Protein AF-A0A6A0B913-F1 (afdb_monomer_lite)

Radius of gyration: 23.69 Å; chains: 1; bounding box: 60×72×60 Å

pLDDT: mean 78.01, std 21.32, range [22.12, 98.69]

InterPro domains:
  IPR007921 CHAP domain [PF05257] (250-348)
  IPR007921 CHAP domain [PS50911] (228-369)

Structure (mmCIF, N/CA/C/O backbone):
data_AF-A0A6A0B913-F1
#
_entry.id   AF-A0A6A0B913-F1
#
loop_
_atom_site.group_PDB
_atom_site.id
_atom_site.type_symbol
_atom_site.label_atom_id
_atom_site.label_alt_id
_atom_site.label_comp_id
_atom_site.label_asym_id
_atom_site.label_entity_id
_atom_site.label_seq_id
_atom_site.pdbx_PDB_ins_code
_atom_site.Cartn_x
_atom_site.Cartn_y
_atom_site.Cartn_z
_atom_site.occupancy
_atom_site.B_iso_or_equiv
_atom_site.auth_seq_id
_atom_site.auth_comp_id
_atom_site.auth_asym_id
_atom_site.auth_atom_id
_atom_site.pdbx_PDB_model_num
ATOM 1 N N . MET A 1 1 ? -17.291 -44.953 29.527 1.00 35.41 1 MET A N 1
ATOM 2 C CA . MET A 1 1 ? -16.185 -43.988 29.343 1.00 35.41 1 MET A CA 1
ATOM 3 C C . MET A 1 1 ? -16.140 -43.532 27.889 1.00 35.41 1 MET A C 1
ATOM 5 O O . MET A 1 1 ? -15.560 -44.217 27.064 1.00 35.41 1 MET A O 1
ATOM 9 N N . LYS A 1 2 ? -16.774 -42.404 27.563 1.00 28.92 2 LYS A N 1
ATOM 10 C CA . LYS A 1 2 ? -16.501 -41.627 26.346 1.00 28.92 2 LYS A CA 1
ATOM 11 C C . LYS A 1 2 ? -16.546 -40.167 26.782 1.00 28.92 2 LYS A C 1
ATOM 13 O O . LYS A 1 2 ? -17.598 -39.678 27.178 1.00 28.92 2 LYS A O 1
ATOM 18 N N . LYS A 1 3 ? -15.363 -39.563 26.889 1.00 29.36 3 LYS A N 1
ATOM 19 C CA . LYS A 1 3 ? -15.177 -38.187 27.346 1.00 29.36 3 LYS A CA 1
ATOM 20 C C . LYS A 1 3 ? -15.538 -37.247 26.200 1.00 29.36 3 LYS A C 1
ATOM 22 O O . LYS A 1 3 ? -15.036 -37.406 25.092 1.00 29.36 3 LYS A O 1
ATOM 27 N N . TYR A 1 4 ? -16.408 -36.297 26.509 1.00 31.31 4 TYR A N 1
ATOM 28 C CA . TYR A 1 4 ? -16.655 -35.091 25.735 1.00 31.31 4 TYR A CA 1
ATOM 29 C C . TYR A 1 4 ? -15.356 -34.285 25.616 1.00 31.31 4 TYR A C 1
ATOM 31 O O . TYR A 1 4 ? -14.648 -34.131 26.612 1.00 31.31 4 TYR A O 1
ATOM 39 N N . LEU A 1 5 ? -15.069 -33.741 24.434 1.00 28.77 5 LEU A N 1
ATOM 40 C CA . LEU A 1 5 ? -14.153 -32.614 24.297 1.00 28.77 5 LEU A CA 1
ATOM 41 C C . LEU A 1 5 ? -14.945 -31.459 23.684 1.00 28.77 5 LEU A C 1
ATOM 43 O O . LEU A 1 5 ? -15.279 -31.475 22.502 1.00 28.77 5 LEU A O 1
ATOM 47 N N . LEU A 1 6 ? -15.308 -30.509 24.546 1.00 28.81 6 LEU A N 1
ATOM 48 C CA . LEU A 1 6 ? -15.845 -29.214 24.159 1.00 28.81 6 LEU A CA 1
ATOM 49 C C . LEU A 1 6 ? -14.765 -28.454 23.384 1.00 28.81 6 LEU A C 1
ATOM 51 O O . LEU A 1 6 ? -13.685 -28.203 23.916 1.00 28.81 6 LEU A O 1
ATOM 55 N N . ILE A 1 7 ? -15.075 -28.053 22.155 1.00 34.84 7 ILE A N 1
ATOM 56 C CA . ILE A 1 7 ? -14.346 -26.987 21.470 1.00 34.84 7 ILE A CA 1
ATOM 57 C C . ILE A 1 7 ? -14.869 -25.687 22.082 1.00 34.84 7 ILE A C 1
ATOM 59 O O . ILE A 1 7 ? -16.023 -25.310 21.881 1.00 34.84 7 ILE A O 1
ATOM 63 N N . GLY A 1 8 ? -14.045 -25.081 22.935 1.00 27.61 8 GLY A N 1
ATOM 64 C CA . GLY A 1 8 ? -14.363 -23.851 23.644 1.00 27.61 8 GLY A CA 1
ATOM 65 C C . GLY A 1 8 ? -14.570 -22.699 22.669 1.00 27.61 8 GLY A C 1
ATOM 66 O O . GLY A 1 8 ? -13.637 -22.283 21.987 1.00 27.61 8 GLY A O 1
ATOM 67 N N . GLY A 1 9 ? -15.798 -22.182 22.635 1.00 27.14 9 GLY A N 1
ATOM 68 C CA . GLY A 1 9 ? -16.094 -20.875 22.075 1.00 27.14 9 GLY A CA 1
ATOM 69 C C . GLY A 1 9 ? -15.352 -19.814 22.877 1.00 27.14 9 GLY A C 1
ATOM 70 O O . GLY A 1 9 ? -15.585 -19.646 24.074 1.00 27.14 9 GLY A O 1
ATOM 71 N N . LEU A 1 10 ? -14.444 -19.105 22.216 1.00 29.28 10 LEU A N 1
ATOM 72 C CA . LEU A 1 10 ? -13.802 -17.924 22.765 1.00 29.28 10 LEU A CA 1
ATOM 73 C C . LEU A 1 10 ? -14.781 -16.744 22.643 1.00 29.28 10 LEU A C 1
ATOM 75 O O . LEU A 1 10 ? -14.606 -15.855 21.820 1.00 29.28 10 LEU A O 1
ATOM 79 N N . THR A 1 11 ? -15.845 -16.736 23.447 1.00 35.69 11 THR A N 1
ATOM 80 C CA . THR A 1 11 ? -16.635 -15.521 23.683 1.00 35.69 11 THR A CA 1
ATOM 81 C C . THR A 1 11 ? -15.827 -14.600 24.588 1.00 35.69 11 THR A C 1
ATOM 83 O O . THR A 1 11 ? -16.013 -14.581 25.805 1.00 35.69 11 THR A O 1
ATOM 86 N N . LEU A 1 12 ? -14.889 -13.858 23.999 1.00 31.56 12 LEU A N 1
ATOM 87 C CA . LEU A 1 12 ? -14.207 -12.768 24.682 1.00 31.56 12 LEU A CA 1
ATOM 88 C C . LEU A 1 12 ? -15.064 -11.500 24.535 1.00 31.56 12 LEU A C 1
ATOM 90 O O . LEU A 1 12 ? -14.839 -10.671 23.660 1.00 31.56 12 LEU A O 1
ATOM 94 N N . PHE A 1 13 ? -16.070 -11.357 25.400 1.00 33.03 13 PHE A N 1
ATOM 95 C CA . PHE A 1 13 ? -16.646 -10.047 25.705 1.00 33.03 13 PHE A CA 1
ATOM 96 C C . PHE A 1 13 ? -15.540 -9.216 26.377 1.00 33.03 13 PHE A C 1
ATOM 98 O O . PHE A 1 13 ? -15.327 -9.324 27.584 1.00 33.03 13 PHE A O 1
ATOM 105 N N . MET A 1 14 ? -14.783 -8.433 25.601 1.00 31.69 14 MET A N 1
ATOM 106 C CA . MET A 1 14 ? -13.951 -7.371 26.168 1.00 31.69 14 MET A CA 1
ATOM 107 C C . MET A 1 14 ? -14.783 -6.094 26.311 1.00 31.69 14 MET A C 1
ATOM 109 O O . MET A 1 14 ? -15.546 -5.759 25.403 1.00 31.69 14 MET A O 1
ATOM 113 N N . PRO A 1 15 ? -14.659 -5.375 27.440 1.00 34.28 15 PRO A N 1
ATOM 114 C CA . PRO A 1 15 ? -15.347 -4.113 27.624 1.00 34.28 15 PRO A CA 1
ATOM 115 C C . PRO A 1 15 ? -14.817 -3.095 26.612 1.00 34.28 15 PRO A C 1
ATOM 117 O O . PRO A 1 15 ? -13.612 -2.980 26.389 1.00 34.28 15 PRO A O 1
ATOM 120 N N . VAL A 1 16 ? -15.755 -2.370 26.013 1.00 39.41 16 VAL A N 1
ATOM 121 C CA . VAL A 1 16 ? -15.549 -1.187 25.179 1.00 39.41 16 VAL A CA 1
ATOM 122 C C . VAL A 1 16 ? -14.698 -0.187 25.968 1.00 39.41 16 VAL A C 1
ATOM 124 O O . VAL A 1 16 ? -15.194 0.436 26.904 1.00 39.41 16 VAL A O 1
ATOM 127 N N . ILE A 1 17 ? -13.415 -0.050 25.631 1.00 40.25 17 ILE A N 1
ATOM 128 C CA . ILE A 1 17 ? -12.558 1.018 26.162 1.00 40.25 17 ILE A CA 1
ATOM 129 C C . ILE A 1 17 ? -12.402 2.049 25.050 1.00 40.25 17 ILE A C 1
ATOM 131 O O . ILE A 1 17 ? -11.440 2.033 24.287 1.00 40.25 17 ILE A O 1
ATOM 135 N N . LEU A 1 18 ? -13.391 2.936 24.961 1.00 38.41 18 LEU A N 1
ATOM 136 C CA . LEU A 1 18 ? -13.283 4.179 24.212 1.00 38.41 18 LEU A CA 1
ATOM 137 C C . LEU A 1 18 ? -12.553 5.191 25.111 1.00 38.41 18 LEU A C 1
ATOM 139 O O . LEU A 1 18 ? -13.168 5.812 25.969 1.00 38.41 18 LEU A O 1
ATOM 143 N N . PHE A 1 19 ? -11.239 5.322 24.939 1.00 41.59 19 PHE A N 1
ATOM 144 C CA . PHE A 1 19 ? -10.494 6.524 25.334 1.00 41.59 19 PHE A CA 1
ATOM 145 C C . PHE A 1 19 ? -9.680 6.964 24.118 1.00 41.59 19 PHE A C 1
ATOM 147 O O . PHE A 1 19 ? -8.498 6.644 23.974 1.00 41.59 19 PHE A O 1
ATOM 154 N N . VAL A 1 20 ? -10.362 7.643 23.197 1.00 40.88 20 VAL A N 1
ATOM 155 C CA . VAL A 1 20 ? -9.759 8.250 22.009 1.00 40.88 20 VAL A CA 1
ATOM 156 C C . VAL A 1 20 ? -9.313 9.656 22.405 1.00 40.88 20 VAL A C 1
ATOM 158 O O . VAL A 1 20 ? -9.973 10.655 22.138 1.00 40.88 20 VAL A O 1
ATOM 161 N N . THR A 1 21 ? -8.167 9.733 23.082 1.00 37.34 21 THR A N 1
ATOM 162 C CA . THR A 1 21 ? -7.530 11.012 23.422 1.00 37.34 21 THR A CA 1
ATOM 163 C C . THR A 1 21 ? -6.795 11.525 22.182 1.00 37.34 21 THR A C 1
ATOM 165 O O . THR A 1 21 ? -5.603 11.284 21.996 1.00 37.34 21 THR A O 1
ATOM 168 N N . ILE A 1 22 ? -7.510 12.228 21.299 1.00 42.00 22 ILE A N 1
ATOM 169 C CA . ILE A 1 22 ? -6.883 12.987 20.209 1.00 42.00 22 ILE A CA 1
ATOM 170 C C . ILE A 1 22 ? -6.314 14.275 20.814 1.00 42.00 22 ILE A C 1
ATOM 172 O O . ILE A 1 22 ? -7.011 15.275 20.980 1.00 42.00 22 ILE A O 1
ATOM 176 N N . LEU A 1 23 ? -5.026 14.259 21.161 1.00 36.50 23 LEU A N 1
ATOM 177 C CA . LEU A 1 23 ? -4.273 15.475 21.473 1.00 36.50 23 LEU A CA 1
ATOM 178 C C . LEU A 1 23 ? -3.984 16.223 20.163 1.00 36.50 23 LEU A C 1
ATOM 180 O O . LEU A 1 23 ? -2.977 15.982 19.500 1.00 36.50 23 LEU A O 1
ATOM 184 N N . PHE A 1 24 ? -4.887 17.126 19.772 1.00 39.78 24 PHE A N 1
ATOM 185 C CA . PHE A 1 24 ? -4.631 18.082 18.696 1.00 39.78 24 PHE A CA 1
ATOM 186 C C . PHE A 1 24 ? -3.715 19.211 19.173 1.00 39.78 24 PHE A C 1
ATOM 188 O O . PHE A 1 24 ? -4.057 19.965 20.083 1.00 39.78 24 PHE A O 1
ATOM 195 N N . THR A 1 25 ? -2.623 19.445 18.452 1.00 29.97 25 THR A N 1
ATOM 196 C CA . THR A 1 25 ? -2.131 20.808 18.236 1.00 29.97 25 THR A CA 1
ATOM 197 C C . THR A 1 25 ? -3.004 21.449 17.157 1.00 29.97 25 THR A C 1
ATOM 199 O O . THR A 1 25 ? -2.828 21.206 15.966 1.00 29.97 25 THR A O 1
ATOM 202 N N . ILE A 1 26 ? -3.996 22.240 17.575 1.00 31.12 26 ILE A N 1
ATOM 203 C CA . ILE A 1 26 ? -4.876 22.992 16.672 1.00 31.12 26 ILE A CA 1
ATOM 204 C C . ILE A 1 26 ? -4.038 24.049 15.940 1.00 31.12 26 ILE A C 1
ATOM 206 O O . ILE A 1 26 ? -3.645 25.051 16.533 1.00 31.12 26 ILE A O 1
ATOM 210 N N . SER A 1 27 ? -3.815 23.863 14.639 1.00 28.20 27 SER A N 1
ATOM 211 C CA . SER A 1 27 ? -3.556 24.981 13.733 1.00 28.20 27 SER A CA 1
ATOM 212 C C . SER A 1 27 ? -4.897 25.353 13.106 1.00 28.20 27 SER A C 1
ATOM 214 O O . SER A 1 27 ? -5.467 24.578 12.342 1.00 28.20 27 SER A O 1
ATOM 216 N N . LYS A 1 28 ? -5.456 26.501 13.508 1.00 27.34 28 LYS A N 1
ATOM 217 C CA . LYS A 1 28 ? -6.682 27.058 12.922 1.00 27.34 28 LYS A CA 1
ATOM 218 C C . LYS A 1 28 ? -6.430 27.320 11.440 1.00 27.34 28 LYS A C 1
ATOM 220 O O . LYS A 1 28 ? -5.686 28.241 11.134 1.00 27.34 28 LYS A O 1
ATOM 225 N N . ASN A 1 29 ? -7.090 26.587 10.551 1.00 28.38 29 ASN A N 1
ATOM 226 C CA . ASN A 1 29 ? -7.380 27.066 9.205 1.00 28.38 29 ASN A CA 1
ATOM 227 C C . ASN A 1 29 ? -8.789 26.624 8.807 1.00 28.38 29 ASN A C 1
ATOM 229 O O . ASN A 1 29 ? -9.202 25.501 9.073 1.00 28.38 29 ASN A O 1
ATOM 233 N N . ASN A 1 30 ? -9.517 27.592 8.259 1.00 29.88 30 ASN A N 1
ATOM 234 C CA . ASN A 1 30 ? -10.960 27.619 8.079 1.00 29.88 30 ASN A CA 1
ATOM 235 C C . ASN A 1 30 ? -11.523 26.475 7.230 1.00 29.88 30 ASN A C 1
ATOM 237 O O . ASN A 1 30 ? -10.948 26.083 6.215 1.00 29.88 30 ASN A O 1
ATOM 241 N N . ASP A 1 31 ? -12.724 26.059 7.631 1.00 31.98 31 ASP A N 1
ATOM 242 C CA . ASP A 1 31 ? -13.661 25.237 6.879 1.00 31.98 31 ASP A CA 1
ATOM 243 C C . ASP A 1 31 ? -13.858 25.745 5.451 1.00 31.98 31 ASP A C 1
ATOM 245 O O . ASP A 1 31 ? -14.379 26.837 5.216 1.00 31.98 31 ASP A O 1
ATOM 249 N N . SER A 1 32 ? -13.473 24.903 4.498 1.00 26.19 32 SER A N 1
ATOM 250 C CA . SER A 1 32 ? -14.039 24.791 3.152 1.00 26.19 32 SER A CA 1
ATOM 251 C C . SER A 1 32 ? -13.529 23.478 2.560 1.00 26.19 32 SER A C 1
ATOM 253 O O . SER A 1 32 ? -12.643 23.461 1.711 1.00 26.19 32 SER A O 1
ATOM 255 N N . ALA A 1 33 ? -14.050 22.350 3.049 1.00 25.94 33 ALA A N 1
ATOM 256 C CA . ALA A 1 33 ? -13.835 21.059 2.406 1.00 25.94 33 ALA A CA 1
ATOM 257 C C . ALA A 1 33 ? -14.689 21.001 1.130 1.00 25.94 33 ALA A C 1
ATOM 259 O O . ALA A 1 33 ? -15.807 20.485 1.121 1.00 25.94 33 ALA A O 1
ATOM 260 N N . SER A 1 34 ? -14.173 21.582 0.049 1.00 24.16 34 SER A N 1
ATOM 261 C CA . SER A 1 34 ? -14.634 21.295 -1.304 1.00 24.16 34 SER A CA 1
ATOM 262 C C . SER A 1 34 ? -14.331 19.828 -1.598 1.00 24.16 34 SER A C 1
ATOM 264 O O . SER A 1 34 ? -13.170 19.428 -1.686 1.00 24.16 34 SER A O 1
ATOM 266 N N . ALA A 1 35 ? -15.393 19.031 -1.687 1.00 29.11 35 ALA A N 1
ATOM 267 C CA . ALA A 1 35 ? -15.346 17.644 -2.105 1.00 29.11 35 ALA A CA 1
ATOM 268 C C . ALA A 1 35 ? -14.917 17.577 -3.572 1.00 29.11 35 ALA A C 1
ATOM 270 O O . ALA A 1 35 ? -15.739 17.735 -4.470 1.00 29.11 35 ALA A O 1
ATOM 271 N N . ASP A 1 36 ? -13.632 17.331 -3.793 1.00 22.12 36 ASP A N 1
ATOM 272 C CA . ASP A 1 36 ? -13.154 16.734 -5.030 1.00 22.12 36 ASP A CA 1
ATOM 273 C C . ASP A 1 36 ? -12.453 15.432 -4.636 1.00 22.12 36 ASP A C 1
ATOM 275 O O . ASP A 1 36 ? -11.337 15.412 -4.113 1.00 22.12 36 ASP A O 1
ATOM 279 N N . ALA A 1 37 ? -13.206 14.337 -4.730 1.00 27.30 37 ALA A N 1
ATOM 280 C CA . ALA A 1 37 ? -12.776 13.009 -4.324 1.00 27.30 37 ALA A CA 1
ATOM 281 C C . ALA A 1 37 ? -11.774 12.463 -5.351 1.00 27.30 37 ALA A C 1
ATOM 283 O O . ALA A 1 37 ? -12.127 11.720 -6.265 1.00 27.30 37 ALA A O 1
ATOM 284 N N . GLN A 1 38 ? -10.501 12.824 -5.196 1.00 23.59 38 GLN A N 1
ATOM 285 C CA . GLN A 1 38 ? -9.401 12.031 -5.734 1.00 23.59 38 GLN A CA 1
ATOM 286 C C . GLN A 1 38 ? -9.383 10.693 -4.981 1.00 23.59 38 GLN A C 1
ATOM 288 O O . GLN A 1 38 ? -8.957 10.625 -3.832 1.00 23.59 38 GLN A O 1
ATOM 293 N N . THR A 1 39 ? -9.885 9.637 -5.621 1.00 28.34 39 THR A N 1
ATOM 294 C CA . THR A 1 39 ? -9.756 8.239 -5.183 1.00 28.34 39 THR A CA 1
ATOM 295 C C . THR A 1 39 ? -8.288 7.914 -4.899 1.00 28.34 39 THR A C 1
ATOM 297 O O . THR A 1 39 ? -7.515 7.699 -5.831 1.00 28.34 39 THR A O 1
ATOM 300 N N . GLN A 1 40 ? -7.898 7.883 -3.623 1.00 33.66 40 GLN A N 1
ATOM 301 C CA . GLN A 1 40 ? -6.622 7.320 -3.189 1.00 33.66 40 GLN A CA 1
ATOM 302 C C . GLN A 1 40 ? -6.771 5.798 -3.159 1.00 33.66 40 GLN A C 1
ATOM 304 O O . GLN A 1 40 ? -7.228 5.226 -2.180 1.00 33.66 40 GLN A O 1
ATOM 309 N N . THR A 1 41 ? -6.420 5.122 -4.249 1.00 38.62 41 THR A N 1
ATOM 310 C CA . THR A 1 41 ? -6.137 3.680 -4.215 1.00 38.62 41 THR A CA 1
ATOM 311 C C . THR A 1 41 ? -4.876 3.441 -3.379 1.00 38.62 41 THR A C 1
ATOM 313 O O . THR A 1 41 ? -3.924 4.209 -3.499 1.00 38.62 41 THR A O 1
ATOM 316 N N . GLY A 1 42 ? -4.869 2.411 -2.522 1.00 48.88 42 GLY A N 1
ATOM 317 C CA . GLY A 1 42 ? -3.744 2.104 -1.631 1.00 48.88 42 GLY A CA 1
ATOM 318 C C . GLY A 1 42 ? -2.423 2.000 -2.382 1.00 48.88 42 GLY A C 1
ATOM 319 O O . GLY A 1 42 ? -2.383 1.625 -3.548 1.00 48.88 42 GLY A O 1
ATOM 320 N N . GLY A 1 43 ? -1.325 2.383 -1.741 1.00 54.38 43 GLY A N 1
ATOM 321 C CA . GLY A 1 43 ? -0.079 2.645 -2.454 1.00 54.38 43 GLY A CA 1
ATOM 322 C C . GLY A 1 43 ? 0.548 1.408 -3.103 1.00 54.38 43 GLY A C 1
ATOM 323 O O . GLY A 1 43 ? 1.266 1.567 -4.086 1.00 54.38 43 GLY A O 1
ATOM 324 N N . TYR A 1 44 ? 0.320 0.190 -2.581 1.00 63.59 44 TYR A N 1
ATOM 325 C CA . TYR A 1 44 ? 1.053 -1.033 -2.972 1.00 63.59 44 TYR A CA 1
ATOM 326 C C . TYR A 1 44 ? 0.215 -2.303 -2.897 1.00 63.59 44 TYR A C 1
ATOM 328 O O . TYR A 1 44 ? -0.562 -2.466 -1.966 1.00 63.59 44 TYR A O 1
ATOM 336 N N . TYR A 1 45 ? 0.453 -3.249 -3.807 1.00 75.38 45 TYR A N 1
ATOM 337 C CA . TYR A 1 45 ? 0.060 -4.641 -3.638 1.00 75.38 45 TYR A CA 1
ATOM 338 C C . TYR A 1 45 ? 1.155 -5.451 -2.951 1.00 75.38 45 TYR A C 1
ATOM 340 O O . TYR A 1 45 ? 2.299 -5.482 -3.408 1.00 75.38 45 TYR A O 1
ATOM 348 N N . VAL A 1 46 ? 0.777 -6.184 -1.908 1.00 75.50 46 VAL A N 1
ATOM 349 C CA . VAL A 1 46 ? 1.606 -7.190 -1.235 1.00 75.50 46 VAL A CA 1
ATOM 350 C C . VAL A 1 46 ? 0.921 -8.549 -1.259 1.00 75.50 46 VAL A C 1
ATOM 352 O O . VAL A 1 46 ? -0.298 -8.644 -1.403 1.00 75.50 46 VAL A O 1
ATOM 355 N N . LYS A 1 47 ? 1.710 -9.619 -1.126 1.00 82.94 47 LYS A N 1
ATOM 356 C CA . LYS A 1 47 ? 1.164 -10.980 -1.082 1.00 82.94 47 LYS A CA 1
ATOM 357 C C . LYS A 1 47 ? 0.428 -11.255 0.228 1.00 82.94 47 LYS A C 1
ATOM 359 O O . LYS A 1 47 ? -0.718 -11.678 0.201 1.00 82.94 47 LYS A O 1
ATOM 364 N N . HIS A 1 48 ? 1.096 -10.969 1.345 1.00 88.25 48 HIS A N 1
ATOM 365 C CA . HIS A 1 48 ? 0.525 -11.059 2.690 1.00 88.25 48 HIS A CA 1
ATOM 366 C C . HIS A 1 48 ? 0.784 -9.753 3.433 1.00 88.25 48 HIS A C 1
ATOM 368 O O . HIS A 1 48 ? -0.138 -8.977 3.661 1.00 88.25 48 HIS A O 1
ATOM 374 N N . TRP A 1 49 ? 2.051 -9.453 3.720 1.00 86.19 49 TRP A N 1
ATOM 375 C CA . TRP A 1 49 ? 2.454 -8.301 4.525 1.00 86.19 49 TRP A CA 1
ATOM 376 C C . TRP A 1 49 ? 3.559 -7.516 3.822 1.00 86.19 49 TRP A C 1
ATOM 378 O O . TRP A 1 49 ? 4.352 -8.076 3.067 1.00 86.19 49 TRP A O 1
ATOM 388 N N . SER A 1 50 ? 3.600 -6.211 4.073 1.00 80.38 50 SER A N 1
ATOM 389 C CA . SER A 1 50 ? 4.724 -5.342 3.692 1.00 80.38 50 SER A CA 1
ATOM 390 C C . SER A 1 50 ? 5.851 -5.374 4.733 1.00 80.38 50 SER A C 1
ATOM 392 O O . SER A 1 50 ? 6.987 -5.044 4.411 1.00 80.38 50 SER A O 1
ATOM 394 N N . GLY A 1 51 ? 5.523 -5.750 5.975 1.00 75.19 51 GLY A N 1
ATOM 395 C CA . GLY A 1 51 ? 6.459 -6.001 7.068 1.00 75.19 51 GLY A CA 1
ATOM 396 C C . GLY A 1 51 ? 6.684 -7.497 7.293 1.00 75.19 51 GLY A C 1
ATOM 397 O O . GLY A 1 51 ? 6.361 -8.326 6.442 1.00 75.19 51 GLY A O 1
ATOM 398 N N . ALA A 1 52 ? 7.222 -7.850 8.460 1.00 71.81 52 ALA A N 1
ATOM 399 C CA . ALA A 1 52 ? 7.423 -9.250 8.839 1.00 71.81 52 ALA A CA 1
ATOM 400 C C . ALA A 1 52 ? 6.093 -9.981 9.109 1.00 71.81 52 ALA A C 1
ATOM 402 O O . ALA A 1 52 ? 6.001 -11.193 8.929 1.00 71.81 52 ALA A O 1
ATOM 403 N N . ASP A 1 53 ? 5.078 -9.236 9.542 1.00 87.56 53 ASP A N 1
ATOM 404 C CA . ASP A 1 53 ? 3.774 -9.720 9.989 1.00 87.56 53 ASP A CA 1
ATOM 405 C C . ASP A 1 53 ? 2.709 -8.612 9.878 1.00 87.56 53 ASP A C 1
ATOM 407 O O . ASP A 1 53 ? 2.998 -7.486 9.462 1.00 87.56 53 ASP A O 1
ATOM 411 N N . ALA A 1 54 ? 1.471 -8.914 10.279 1.00 96.19 54 ALA A N 1
ATOM 412 C CA . ALA A 1 54 ? 0.379 -7.941 10.312 1.00 96.19 54 ALA A CA 1
ATOM 413 C C . ALA A 1 54 ? 0.622 -6.769 11.284 1.00 96.19 54 ALA A C 1
ATOM 415 O O . ALA A 1 54 ? 0.040 -5.701 11.109 1.00 96.19 54 ALA A O 1
ATOM 416 N N . TYR A 1 55 ? 1.466 -6.938 12.309 1.00 96.00 55 TYR A N 1
ATOM 417 C CA . TYR A 1 55 ? 1.729 -5.898 13.311 1.00 96.00 55 TYR A CA 1
ATOM 418 C C . TYR A 1 55 ? 2.643 -4.799 12.767 1.00 96.00 55 TYR A C 1
ATOM 420 O O . TYR A 1 55 ? 2.463 -3.614 13.058 1.00 96.00 55 TYR A O 1
ATOM 428 N N . THR A 1 56 ? 3.592 -5.204 11.926 1.00 82.25 56 THR A N 1
ATOM 429 C CA . THR A 1 56 ? 4.551 -4.341 11.227 1.00 82.25 56 THR A CA 1
ATOM 430 C C . THR A 1 56 ? 4.133 -3.999 9.795 1.00 82.25 56 THR A C 1
ATOM 432 O O . THR A 1 56 ? 4.880 -3.344 9.069 1.00 82.25 56 THR A O 1
ATOM 435 N N . HIS A 1 57 ? 2.948 -4.431 9.367 1.00 89.25 57 HIS A N 1
ATOM 436 C CA . HIS A 1 57 ? 2.410 -4.131 8.049 1.00 89.25 57 HIS A CA 1
ATOM 437 C C . HIS A 1 57 ? 1.984 -2.664 7.931 1.00 89.25 57 HIS A C 1
ATOM 439 O O . HIS A 1 57 ? 1.294 -2.130 8.799 1.00 89.25 57 HIS A O 1
ATOM 445 N N . ASN A 1 58 ? 2.372 -2.034 6.822 1.00 87.06 58 ASN A N 1
ATOM 446 C CA . ASN A 1 58 ? 1.899 -0.715 6.435 1.00 87.06 58 ASN A CA 1
ATOM 447 C C . ASN A 1 58 ? 0.453 -0.837 5.940 1.00 87.06 58 ASN A C 1
ATOM 449 O O . ASN A 1 58 ? 0.197 -1.499 4.938 1.00 87.06 58 ASN A O 1
ATOM 453 N N . LEU A 1 59 ? -0.472 -0.182 6.635 1.00 91.69 59 LEU A N 1
ATOM 454 C CA . LEU A 1 59 ? -1.915 -0.296 6.435 1.00 91.69 59 LEU A CA 1
ATOM 455 C C . LEU A 1 59 ? -2.394 0.281 5.087 1.00 91.69 59 LEU A C 1
ATOM 457 O O . LEU A 1 59 ? -3.546 0.075 4.716 1.00 91.69 59 LEU A O 1
ATOM 461 N N . LEU A 1 60 ? -1.531 0.986 4.344 1.00 84.38 60 LEU A N 1
ATOM 462 C CA . LEU A 1 60 ? -1.793 1.475 2.982 1.00 84.38 60 LEU A CA 1
ATOM 463 C C . LEU A 1 60 ? -1.361 0.474 1.893 1.00 84.38 60 LEU A C 1
ATOM 465 O O . LEU A 1 60 ? -1.583 0.712 0.704 1.00 84.38 60 LEU A O 1
ATOM 469 N N . CYS A 1 61 ? -0.727 -0.639 2.273 1.00 81.38 61 CYS A N 1
ATOM 470 C CA . CYS A 1 61 ? -0.402 -1.744 1.376 1.00 81.38 61 CYS A CA 1
ATOM 471 C C . CYS A 1 61 ? -1.549 -2.761 1.379 1.00 81.38 61 CYS A C 1
ATOM 473 O O . CYS A 1 61 ? -1.958 -3.233 2.426 1.00 81.38 61 CYS A O 1
ATOM 475 N N . GLN A 1 62 ? -2.048 -3.139 0.210 1.00 88.19 62 GLN A N 1
ATOM 476 C CA . GLN A 1 62 ? -3.237 -3.967 0.046 1.00 88.19 62 GLN A CA 1
ATOM 477 C C . GLN A 1 62 ? -2.876 -5.359 -0.468 1.00 88.19 62 GLN A C 1
ATOM 479 O O . GLN A 1 62 ? -1.940 -5.535 -1.249 1.00 88.19 62 GLN A O 1
ATOM 484 N N . ARG A 1 63 ? -3.667 -6.364 -0.102 1.00 90.81 63 ARG A N 1
ATOM 485 C CA . ARG A 1 63 ? -3.624 -7.668 -0.767 1.00 90.81 63 ARG A CA 1
ATOM 486 C C . ARG A 1 63 ? -4.578 -7.657 -1.962 1.00 90.81 63 ARG A C 1
ATOM 488 O O . ARG A 1 63 ? -5.768 -7.379 -1.819 1.00 90.81 63 ARG A O 1
ATOM 495 N N . TYR A 1 64 ? -4.049 -7.920 -3.157 1.00 86.62 64 TYR A N 1
ATOM 496 C CA . TYR A 1 64 ? -4.842 -7.898 -4.389 1.00 86.62 64 TYR A CA 1
ATOM 497 C C . TYR A 1 64 ? -5.904 -9.000 -4.398 1.00 86.62 64 TYR A C 1
ATOM 499 O O . TYR A 1 64 ? -5.656 -10.096 -3.913 1.00 86.62 64 TYR A O 1
ATOM 507 N N . GLY A 1 65 ? -7.057 -8.729 -5.012 1.00 87.25 65 GLY A N 1
ATOM 508 C CA . GLY A 1 65 ? -8.019 -9.769 -5.380 1.00 87.25 65 GLY A CA 1
ATOM 509 C C . GLY A 1 65 ? -8.828 -10.374 -4.231 1.00 87.25 65 GLY A C 1
ATOM 510 O O . GLY A 1 65 ? -9.452 -11.409 -4.444 1.00 87.25 65 GLY A O 1
ATOM 511 N N . ILE A 1 66 ? -8.847 -9.753 -3.044 1.00 97.12 66 ILE A N 1
ATOM 512 C CA . ILE A 1 66 ? -9.783 -10.131 -1.975 1.00 97.12 66 ILE A CA 1
ATOM 513 C C . ILE A 1 66 ? -11.220 -9.935 -2.475 1.00 97.12 66 ILE A C 1
ATOM 515 O O . ILE A 1 66 ? -11.559 -8.888 -3.031 1.00 97.12 66 ILE A O 1
ATOM 519 N N . THR A 1 67 ? -12.066 -10.941 -2.267 1.00 97.25 67 THR A N 1
ATOM 520 C CA . THR A 1 67 ? -13.466 -10.944 -2.715 1.00 97.25 67 THR A CA 1
ATOM 521 C C . THR A 1 67 ? -14.440 -10.594 -1.588 1.00 97.25 67 THR A C 1
ATOM 523 O O . THR A 1 67 ? -14.137 -10.765 -0.406 1.00 97.25 67 THR A O 1
ATOM 526 N N . ALA A 1 68 ? -15.640 -10.131 -1.953 1.00 98.00 68 ALA A N 1
ATOM 527 C CA . ALA A 1 68 ? -16.704 -9.858 -0.988 1.00 98.00 68 ALA A CA 1
ATOM 528 C C . ALA A 1 68 ? -17.106 -11.124 -0.211 1.00 98.00 68 ALA A C 1
ATOM 530 O O . ALA A 1 68 ? -17.211 -11.069 1.009 1.00 98.00 68 ALA A O 1
ATOM 531 N N . ASP A 1 69 ? -17.216 -12.271 -0.887 1.00 98.19 69 ASP A N 1
ATOM 532 C CA . ASP A 1 69 ? -17.589 -13.547 -0.260 1.00 98.19 69 ASP A CA 1
ATOM 533 C C . ASP A 1 69 ? -16.569 -14.006 0.792 1.00 98.19 69 ASP A C 1
ATOM 535 O O . ASP A 1 69 ? -16.948 -14.513 1.848 1.00 98.19 69 ASP A O 1
ATOM 539 N N . GLN A 1 70 ? -15.270 -13.793 0.548 1.00 98.56 70 GLN A N 1
ATOM 540 C CA . GLN A 1 70 ? -14.230 -14.077 1.544 1.00 98.56 70 GLN A CA 1
ATOM 541 C C . GLN A 1 70 ? -14.403 -13.211 2.796 1.00 98.56 70 GLN A C 1
ATOM 543 O O . GLN A 1 70 ? -14.287 -13.721 3.912 1.00 98.56 70 GLN A O 1
ATOM 548 N N . LEU A 1 71 ? -14.715 -11.925 2.621 1.00 98.69 71 LEU A N 1
ATOM 549 C CA . LEU A 1 71 ? -14.946 -10.991 3.723 1.00 98.69 71 LEU A CA 1
ATOM 550 C C . LEU A 1 71 ? -16.233 -11.325 4.486 1.00 98.69 71 LEU A C 1
ATOM 552 O O . LEU A 1 71 ? -16.207 -11.398 5.712 1.00 98.69 71 LEU A O 1
ATOM 556 N N . ASP A 1 72 ? -17.336 -11.583 3.785 1.00 98.31 72 ASP A N 1
ATOM 557 C CA . ASP A 1 72 ? -18.610 -11.970 4.397 1.00 98.31 72 ASP A CA 1
ATOM 558 C C . ASP A 1 72 ? -18.497 -13.299 5.151 1.00 98.31 72 ASP A C 1
ATOM 560 O O . ASP A 1 72 ? -19.003 -13.426 6.270 1.00 98.31 72 ASP A O 1
ATOM 564 N N . GLY A 1 73 ? -17.773 -14.266 4.581 1.00 98.00 73 GLY A N 1
ATOM 565 C CA . GLY A 1 73 ? -17.449 -15.526 5.236 1.00 98.00 73 GLY A CA 1
ATOM 566 C C . GLY A 1 73 ? -16.682 -15.313 6.539 1.00 98.00 73 GLY A C 1
ATOM 567 O O . GLY A 1 73 ? -17.077 -15.851 7.572 1.00 98.00 73 GLY A O 1
ATOM 568 N N . PHE A 1 74 ? -15.643 -14.471 6.520 1.00 98.50 74 PHE A N 1
ATOM 569 C CA . PHE A 1 74 ? -14.877 -14.151 7.723 1.00 98.50 74 PHE A CA 1
ATOM 570 C C . PHE A 1 74 ? -15.741 -13.462 8.781 1.00 98.50 74 PHE A C 1
ATOM 572 O O . PHE A 1 74 ? -15.753 -13.901 9.932 1.00 98.50 74 PHE A O 1
ATOM 579 N N . LEU A 1 75 ? -16.502 -12.427 8.407 1.00 97.81 75 LEU A N 1
ATOM 580 C CA . LEU A 1 75 ? -17.376 -11.702 9.334 1.00 97.81 75 LEU A CA 1
ATOM 581 C C . LEU A 1 75 ? -18.377 -12.644 10.019 1.00 97.81 75 LEU A C 1
ATOM 583 O O . LEU A 1 75 ? -18.612 -12.519 11.223 1.00 97.81 75 LEU A O 1
ATOM 587 N N . ALA A 1 76 ? -18.909 -13.633 9.295 1.00 96.38 76 ALA A N 1
ATOM 588 C CA . ALA A 1 76 ? -19.802 -14.641 9.857 1.00 96.38 76 ALA A CA 1
ATOM 589 C C . ALA A 1 76 ? -19.132 -15.523 10.929 1.00 96.38 76 ALA A C 1
ATOM 591 O O . ALA A 1 76 ? -19.808 -15.961 11.860 1.00 96.38 76 ALA A O 1
ATOM 592 N N . THR A 1 77 ? -17.814 -15.752 10.853 1.00 96.19 77 THR A N 1
ATOM 593 C CA . THR A 1 77 ? -17.090 -16.547 11.865 1.00 96.19 77 THR A CA 1
ATOM 594 C C . THR A 1 77 ? -16.943 -15.849 13.213 1.00 96.19 77 THR A C 1
ATOM 596 O O . THR A 1 77 ? -16.708 -16.509 14.223 1.00 96.19 77 THR A O 1
ATOM 599 N N . THR A 1 78 ? -17.109 -14.525 13.257 1.00 93.00 78 THR A N 1
ATOM 600 C CA . THR A 1 78 ? -16.829 -13.732 14.463 1.00 93.00 78 THR A CA 1
ATOM 601 C C . THR A 1 78 ? -17.846 -13.944 15.589 1.00 93.00 78 THR A C 1
ATOM 603 O O . THR A 1 78 ? -17.581 -13.567 16.727 1.00 93.00 78 THR A O 1
ATOM 606 N N . GLY A 1 79 ? -19.034 -14.494 15.297 1.00 91.75 79 GLY A N 1
ATOM 607 C CA . GLY A 1 79 ? -20.172 -14.505 16.236 1.00 91.75 79 GLY A CA 1
ATOM 608 C C . GLY A 1 79 ? -20.817 -13.122 16.451 1.00 91.75 79 GLY A C 1
ATOM 609 O O . GLY A 1 79 ? -21.790 -12.991 17.191 1.00 91.75 79 GLY A O 1
ATOM 610 N N . ILE A 1 80 ? -20.287 -12.121 15.747 1.00 92.38 80 ILE A N 1
ATOM 611 C CA . ILE A 1 80 ? -20.765 -10.770 15.466 1.00 92.38 80 ILE A CA 1
ATOM 612 C C . ILE A 1 80 ? -22.254 -10.621 15.116 1.00 92.38 80 ILE A C 1
ATOM 614 O O . ILE A 1 80 ? -22.578 -10.826 13.949 1.00 92.38 80 ILE A O 1
ATOM 618 N N . SER A 1 81 ? -23.177 -10.237 16.004 1.00 93.06 81 SER A N 1
ATOM 619 C CA . SER A 1 81 ? -24.540 -9.869 15.557 1.00 93.06 81 SER A CA 1
ATOM 620 C C . SER A 1 81 ? -24.595 -8.429 15.018 1.00 93.06 81 SER A C 1
ATOM 622 O O . SER A 1 81 ? -25.173 -7.551 15.657 1.00 93.06 81 SER A O 1
ATOM 624 N N . TYR A 1 82 ? -23.988 -8.183 13.853 1.00 93.00 82 TYR A N 1
ATOM 625 C CA . TYR A 1 82 ? -23.927 -6.868 13.196 1.00 93.00 82 TYR A CA 1
ATOM 626 C C . TYR A 1 82 ? -25.018 -6.664 12.128 1.00 93.00 82 TYR A C 1
ATOM 628 O O . TYR A 1 82 ? -25.607 -7.619 11.615 1.00 93.00 82 TYR A O 1
ATOM 636 N N . ASP A 1 83 ? -25.278 -5.404 11.758 1.00 93.50 83 ASP A N 1
ATOM 637 C CA . ASP A 1 83 ? -26.166 -5.070 10.638 1.00 93.50 83 ASP A CA 1
ATOM 638 C C . ASP A 1 83 ? -25.460 -5.321 9.297 1.00 93.50 83 ASP A C 1
ATOM 640 O O . ASP A 1 83 ? -24.607 -4.542 8.862 1.00 93.50 83 ASP A O 1
ATOM 644 N N . LYS A 1 84 ? -25.856 -6.399 8.612 1.00 93.94 84 LYS A N 1
ATOM 645 C CA . LYS A 1 84 ? -25.311 -6.801 7.305 1.00 93.94 84 LYS A CA 1
ATOM 646 C C . LYS A 1 84 ? -25.576 -5.789 6.188 1.00 93.94 84 LYS A C 1
ATOM 648 O O . LYS A 1 84 ? -24.890 -5.811 5.170 1.00 93.94 84 LYS A O 1
ATOM 653 N N . ASN A 1 85 ? -26.544 -4.886 6.356 1.00 92.06 85 ASN A N 1
ATOM 654 C CA . ASN A 1 85 ? -26.753 -3.788 5.414 1.00 92.06 85 ASN A CA 1
ATOM 655 C C . ASN A 1 85 ? -25.773 -2.642 5.656 1.00 92.06 85 ASN A C 1
ATOM 657 O O . ASN A 1 85 ? -25.531 -1.844 4.751 1.00 92.06 85 ASN A O 1
ATOM 661 N N . ARG A 1 86 ? -25.209 -2.531 6.861 1.00 91.25 86 ARG A N 1
ATOM 662 C CA . ARG A 1 86 ? -24.266 -1.477 7.237 1.00 91.25 86 ARG A CA 1
ATOM 663 C C . ARG A 1 86 ? -22.825 -1.857 6.918 1.00 91.25 86 ARG A C 1
ATOM 665 O O . ARG A 1 86 ? -22.112 -1.017 6.378 1.00 91.25 86 ARG A O 1
ATOM 672 N N . ILE A 1 87 ? -22.435 -3.100 7.190 1.00 95.12 87 ILE A N 1
ATOM 673 C CA . ILE A 1 87 ? -21.110 -3.660 6.901 1.00 95.12 87 ILE A CA 1
ATOM 674 C C . ILE A 1 87 ? -21.252 -5.056 6.295 1.00 95.12 87 ILE A C 1
ATOM 676 O O . ILE A 1 87 ? -21.951 -5.914 6.826 1.00 95.12 87 ILE A O 1
ATOM 680 N N . ASN A 1 88 ? -20.597 -5.255 5.157 1.00 97.25 88 ASN A N 1
ATOM 681 C CA . ASN A 1 88 ? -20.510 -6.507 4.411 1.00 97.25 88 ASN A CA 1
ATOM 682 C C . ASN A 1 88 ? -19.305 -6.432 3.463 1.00 97.25 88 ASN A C 1
ATOM 684 O O . ASN A 1 88 ? -18.683 -5.372 3.331 1.00 97.25 88 ASN A O 1
ATOM 688 N N . GLY A 1 89 ? -18.981 -7.535 2.796 1.00 97.69 89 GLY A N 1
ATOM 689 C CA . GLY A 1 89 ? -17.834 -7.639 1.903 1.00 97.69 89 GLY A CA 1
ATOM 690 C C . GLY A 1 89 ? -17.835 -6.601 0.783 1.00 97.69 89 GLY A C 1
ATOM 691 O O . GLY A 1 89 ? -16.796 -6.002 0.511 1.00 97.69 89 GLY A O 1
ATOM 692 N N . ALA A 1 90 ? -18.993 -6.316 0.180 1.00 96.75 90 ALA A N 1
ATOM 693 C CA . ALA A 1 90 ? -19.100 -5.300 -0.868 1.00 96.75 90 ALA A CA 1
ATOM 694 C C . ALA A 1 90 ? -18.747 -3.900 -0.336 1.00 96.75 90 ALA A C 1
ATOM 696 O O . ALA A 1 90 ? -17.880 -3.230 -0.894 1.00 96.75 90 ALA A O 1
ATOM 697 N N . LYS A 1 91 ? -19.334 -3.500 0.797 1.00 95.69 91 LYS A N 1
ATOM 698 C CA . LYS A 1 91 ? -19.052 -2.206 1.438 1.00 95.69 91 LYS A CA 1
ATOM 699 C C . LYS A 1 91 ? -17.608 -2.072 1.899 1.00 95.69 91 LYS A C 1
ATOM 701 O O . LYS A 1 91 ? -17.011 -1.012 1.762 1.00 95.69 91 LYS A O 1
ATOM 706 N N . LEU A 1 92 ? -17.027 -3.146 2.423 1.00 97.88 92 LEU A N 1
ATOM 707 C CA . LEU A 1 92 ? -15.626 -3.174 2.833 1.00 97.88 92 LEU A CA 1
ATOM 708 C C . LEU A 1 92 ? -14.680 -2.927 1.646 1.00 97.88 92 LEU A C 1
ATOM 710 O O . LEU A 1 92 ? -13.721 -2.166 1.776 1.00 97.88 92 LEU A O 1
ATOM 714 N N . LEU A 1 93 ? -14.966 -3.517 0.482 1.00 93.62 93 LEU A N 1
ATOM 715 C CA . LEU A 1 93 ? -14.192 -3.280 -0.740 1.00 93.62 93 LEU A CA 1
ATOM 716 C C . LEU A 1 93 ? -14.416 -1.872 -1.313 1.00 93.62 93 LEU A C 1
ATOM 718 O O . LEU A 1 93 ? -13.463 -1.255 -1.795 1.00 93.62 93 LEU A O 1
ATOM 722 N N . GLU A 1 94 ? -15.637 -1.336 -1.230 1.00 85.56 94 GLU A N 1
ATOM 723 C CA . GLU A 1 94 ? -15.924 0.068 -1.558 1.00 85.56 94 GLU A CA 1
ATOM 724 C C . GLU A 1 94 ? -15.117 1.018 -0.667 1.00 85.56 94 GLU A C 1
ATOM 726 O O . GLU A 1 94 ? -14.470 1.937 -1.169 1.00 85.56 94 GLU A O 1
ATOM 731 N N . TRP A 1 95 ? -15.074 0.758 0.641 1.00 90.88 95 TRP A N 1
ATOM 732 C CA . TRP A 1 95 ? -14.300 1.552 1.591 1.00 90.88 95 TRP A CA 1
ATOM 733 C C . TRP A 1 95 ? -12.796 1.448 1.354 1.00 90.88 95 TRP A C 1
ATOM 735 O O . TRP A 1 95 ? -12.141 2.484 1.360 1.00 90.88 95 TRP A O 1
ATOM 745 N N . GLN A 1 96 ? -12.250 0.262 1.057 1.00 91.25 96 GLN A N 1
ATOM 746 C CA . GLN A 1 96 ? -10.844 0.119 0.645 1.00 91.25 96 GLN A CA 1
ATOM 747 C C . GLN A 1 96 ? -10.533 0.960 -0.599 1.00 91.25 96 GLN A C 1
ATOM 749 O O . GLN A 1 96 ? -9.477 1.586 -0.682 1.00 91.25 96 GLN A O 1
ATOM 754 N N . LYS A 1 97 ? -11.443 0.983 -1.580 1.00 81.56 97 LYS A N 1
ATOM 755 C CA . LYS A 1 97 ? -11.273 1.783 -2.799 1.00 81.56 97 LYS A CA 1
ATOM 756 C C . LYS A 1 97 ? -11.340 3.286 -2.519 1.00 81.56 97 LYS A C 1
ATOM 758 O O . LYS A 1 97 ? -10.599 4.043 -3.139 1.00 81.56 97 LYS A O 1
ATOM 763 N N . ALA A 1 98 ? -12.238 3.713 -1.635 1.00 75.06 98 ALA A N 1
ATOM 764 C CA . ALA A 1 98 ? -12.438 5.121 -1.310 1.00 75.06 98 ALA A CA 1
ATOM 765 C C . ALA A 1 98 ? -11.316 5.685 -0.427 1.00 75.06 98 ALA A C 1
ATOM 767 O O . ALA A 1 98 ? -10.893 6.822 -0.626 1.00 75.06 98 ALA A O 1
ATOM 768 N N . SER A 1 99 ? -10.849 4.905 0.551 1.00 79.44 99 SER A N 1
ATOM 769 C CA . SER A 1 99 ? -9.881 5.359 1.550 1.00 79.44 99 SER A CA 1
ATOM 770 C C . SER A 1 99 ? -8.433 5.019 1.212 1.00 79.44 99 SER A C 1
ATOM 772 O O . SER A 1 99 ? -7.530 5.675 1.720 1.00 79.44 99 SER A O 1
ATOM 774 N N . GLY A 1 100 ? -8.199 3.982 0.406 1.00 78.06 100 GLY A N 1
ATOM 775 C CA . GLY A 1 100 ? -6.867 3.440 0.138 1.00 78.06 100 GLY A CA 1
ATOM 776 C C . GLY A 1 100 ? -6.329 2.529 1.240 1.00 78.06 100 GLY A C 1
ATOM 777 O O . GLY A 1 100 ? -5.274 1.919 1.066 1.00 78.06 100 GLY A O 1
ATOM 778 N N . LEU A 1 101 ? -7.055 2.376 2.346 1.00 85.44 101 LEU A N 1
ATOM 779 C CA . LEU A 1 101 ? -6.675 1.508 3.455 1.00 85.44 101 LEU A CA 1
ATOM 780 C C . LEU A 1 101 ? -6.892 0.037 3.092 1.00 85.44 101 LEU A C 1
ATOM 782 O O . LEU A 1 101 ? -7.913 -0.300 2.496 1.00 85.44 101 LEU A O 1
ATOM 786 N N . ASP A 1 102 ? -5.974 -0.843 3.490 1.00 95.38 102 ASP A N 1
ATOM 787 C CA . ASP A 1 102 ? -6.157 -2.291 3.368 1.00 95.38 102 ASP A CA 1
ATOM 788 C C . ASP A 1 102 ? -7.488 -2.716 3.998 1.00 95.38 102 ASP A C 1
ATOM 790 O O . ASP A 1 102 ? -7.763 -2.441 5.170 1.00 95.38 102 ASP A O 1
ATOM 794 N N . VAL A 1 103 ? -8.313 -3.429 3.235 1.00 97.94 103 VAL A N 1
ATOM 795 C CA . VAL A 1 103 ? -9.602 -3.942 3.691 1.00 97.94 103 VAL A CA 1
ATOM 796 C C . VAL A 1 103 ? -9.459 -4.788 4.952 1.00 97.94 103 VAL A C 1
ATOM 798 O O . VAL A 1 103 ? -10.320 -4.733 5.830 1.00 97.94 103 VAL A O 1
ATOM 801 N N . ARG A 1 104 ? -8.342 -5.505 5.110 1.00 98.50 104 ARG A N 1
ATOM 802 C CA . ARG A 1 104 ? -8.065 -6.281 6.322 1.00 98.50 104 ARG A CA 1
ATOM 803 C C . ARG A 1 104 ? -7.912 -5.373 7.545 1.00 98.50 104 ARG A C 1
ATOM 805 O O . ARG A 1 104 ? -8.426 -5.698 8.616 1.00 98.50 104 ARG A O 1
ATOM 812 N N . ALA A 1 105 ? -7.280 -4.212 7.377 1.00 97.88 105 ALA A N 1
ATOM 813 C CA . ALA A 1 105 ? -7.173 -3.195 8.417 1.00 97.88 105 ALA A CA 1
ATOM 814 C C . ALA A 1 105 ? -8.529 -2.540 8.714 1.00 97.88 105 ALA A C 1
ATOM 816 O O . ALA A 1 105 ? -8.853 -2.338 9.882 1.00 97.88 105 ALA A O 1
ATOM 817 N N . ILE A 1 106 ? -9.352 -2.276 7.690 1.00 97.88 106 ILE A N 1
ATOM 818 C CA . ILE A 1 106 ? -10.724 -1.767 7.866 1.00 97.88 106 ILE A CA 1
ATOM 819 C C . ILE A 1 106 ? -11.540 -2.726 8.744 1.00 97.88 106 ILE A C 1
ATOM 821 O O . ILE A 1 106 ? -12.163 -2.280 9.708 1.00 97.88 106 ILE A O 1
ATOM 825 N N . VAL A 1 107 ? -11.493 -4.037 8.467 1.00 98.31 107 VAL A N 1
ATOM 826 C CA . VAL A 1 107 ? -12.161 -5.059 9.294 1.00 98.31 107 VAL A CA 1
ATOM 827 C C . VAL A 1 107 ? -11.640 -5.029 10.731 1.00 98.31 107 VAL A C 1
ATOM 829 O O . VAL A 1 107 ? -12.436 -4.975 11.668 1.00 98.31 107 VAL A O 1
ATOM 832 N N . ALA A 1 108 ? -10.319 -5.030 10.923 1.00 97.75 108 ALA A N 1
ATOM 833 C CA . ALA A 1 108 ? -9.721 -5.037 12.256 1.00 97.75 108 ALA A CA 1
ATOM 834 C C . ALA A 1 108 ? -10.078 -3.792 13.079 1.00 97.75 108 ALA A C 1
ATOM 836 O O . ALA A 1 108 ? -10.417 -3.903 14.258 1.00 97.75 108 ALA A O 1
ATOM 837 N N . ILE A 1 109 ? -10.041 -2.608 12.463 1.00 95.12 109 ILE A N 1
ATOM 838 C CA . ILE A 1 109 ? -10.414 -1.352 13.116 1.00 95.12 109 ILE A CA 1
ATOM 839 C C . ILE A 1 109 ? -11.908 -1.369 13.445 1.00 95.12 109 ILE A C 1
ATOM 841 O O . ILE A 1 109 ? -12.258 -1.172 14.600 1.00 95.12 109 ILE A O 1
ATOM 845 N N . ALA A 1 110 ? -12.792 -1.690 12.497 1.00 94.62 110 ALA A N 1
ATOM 846 C CA . ALA A 1 110 ? -14.234 -1.726 12.757 1.00 94.62 110 ALA A CA 1
ATOM 847 C C . ALA A 1 110 ? -14.612 -2.713 13.880 1.00 94.62 110 ALA A C 1
ATOM 849 O O . ALA A 1 110 ? -15.478 -2.417 14.709 1.00 94.62 110 ALA A O 1
ATOM 850 N N . GLN A 1 111 ? -13.945 -3.871 13.948 1.00 94.50 111 GLN A N 1
ATOM 851 C CA . GLN A 1 111 ? -14.149 -4.837 15.027 1.00 94.50 111 GLN A CA 1
ATOM 852 C C . GLN A 1 111 ? -13.736 -4.256 16.382 1.00 94.50 111 GLN A C 1
ATOM 854 O O . GLN A 1 111 ? -14.497 -4.335 17.347 1.00 94.50 111 GLN A O 1
ATOM 859 N N . MET A 1 112 ? -12.540 -3.671 16.454 1.00 90.44 112 MET A N 1
ATOM 860 C CA . MET A 1 112 ? -11.954 -3.216 17.715 1.00 90.44 112 MET A CA 1
ATOM 861 C C . MET A 1 112 ? -12.530 -1.887 18.211 1.00 90.44 112 MET A C 1
ATOM 863 O O . MET A 1 112 ? -12.596 -1.683 19.419 1.00 90.44 112 MET A O 1
ATOM 867 N N . GLU A 1 113 ? -12.973 -1.010 17.310 1.00 86.25 113 GLU A N 1
ATOM 868 C CA . GLU A 1 113 ? -13.570 0.283 17.665 1.00 86.25 113 GLU A CA 1
ATOM 869 C C . GLU A 1 113 ? -15.017 0.143 18.139 1.00 86.25 113 GLU A C 1
ATOM 871 O O . GLU A 1 113 ? -15.446 0.830 19.064 1.00 86.25 113 GLU A O 1
ATOM 876 N N . SER A 1 114 ? -15.802 -0.733 17.506 1.00 89.50 114 SER A N 1
ATOM 877 C CA . SER A 1 114 ? -17.251 -0.740 17.738 1.00 89.50 114 SER A CA 1
ATOM 878 C C . SER A 1 114 ? -17.928 -2.094 17.582 1.00 89.50 114 SER A C 1
ATOM 880 O O . SER A 1 114 ? -19.157 -2.146 17.531 1.00 89.50 114 SER A O 1
ATOM 882 N N . SER A 1 115 ? -17.168 -3.192 17.503 1.00 92.94 115 SER A N 1
ATOM 883 C CA . SER A 1 115 ? -17.726 -4.518 17.201 1.00 92.94 115 SER A CA 1
ATOM 884 C C . SER A 1 115 ? -18.586 -4.485 15.931 1.00 92.94 115 SER A C 1
ATOM 886 O O . SER A 1 115 ? -19.706 -4.983 15.913 1.00 92.94 115 SER A O 1
ATOM 888 N N . TYR A 1 116 ? -18.073 -3.843 14.876 1.00 92.88 116 TYR A N 1
ATOM 889 C CA . TYR A 1 116 ? -18.783 -3.637 13.608 1.00 92.88 116 TYR A CA 1
ATOM 890 C C . TYR A 1 116 ? -20.058 -2.784 13.738 1.00 92.88 116 TYR A C 1
ATOM 892 O O . TYR A 1 116 ? -21.082 -3.045 13.106 1.00 92.88 116 TYR A O 1
ATOM 900 N N . GLY A 1 117 ? -19.996 -1.741 14.568 1.00 88.19 117 GLY A N 1
ATOM 901 C CA . GLY A 1 117 ? -21.082 -0.784 14.773 1.00 88.19 117 GLY A CA 1
ATOM 902 C C . GLY A 1 117 ? -22.146 -1.211 15.788 1.00 88.19 117 GLY A C 1
ATOM 903 O O . GLY A 1 117 ? -23.164 -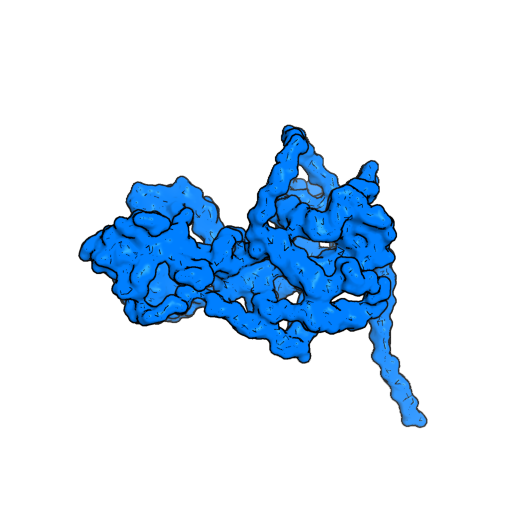0.532 15.903 1.00 88.19 117 GLY A O 1
ATOM 904 N N . THR A 1 118 ? -21.940 -2.307 16.525 1.00 88.12 118 THR A N 1
ATOM 905 C CA . THR A 1 118 ? -22.895 -2.810 17.529 1.00 88.12 118 THR A CA 1
ATOM 906 C C . THR A 1 118 ? -22.619 -2.303 18.943 1.00 88.12 118 THR A C 1
ATOM 908 O O . THR A 1 118 ? -23.379 -2.612 19.859 1.00 88.12 118 THR A O 1
ATOM 911 N N . ALA A 1 119 ? -21.531 -1.562 19.150 1.00 84.44 119 ALA A N 1
ATOM 912 C CA . ALA A 1 119 ? -21.093 -1.116 20.464 1.00 84.44 119 ALA A CA 1
ATOM 913 C C . ALA A 1 119 ? -20.798 0.391 20.512 1.00 84.44 119 ALA A C 1
ATOM 915 O O . ALA A 1 119 ? -20.450 1.020 19.513 1.00 84.44 119 ALA A O 1
ATOM 916 N N . GLY A 1 120 ? -20.923 0.965 21.712 1.00 80.75 120 GLY A N 1
ATOM 917 C CA . GLY A 1 120 ? -20.585 2.361 21.986 1.00 80.75 120 GLY A CA 1
ATOM 918 C C . GLY A 1 120 ? -21.411 3.369 21.181 1.00 80.75 120 GLY A C 1
ATOM 919 O O . GLY A 1 120 ? -22.577 3.133 20.853 1.00 80.75 120 GLY A O 1
ATOM 920 N N . VAL A 1 121 ? -20.786 4.505 20.857 1.00 75.62 121 VAL A N 1
ATOM 921 C CA . VAL A 1 121 ? -21.405 5.614 20.106 1.00 75.62 121 VAL A CA 1
ATOM 922 C C . VAL A 1 121 ? -21.874 5.168 18.719 1.00 75.62 121 VAL A C 1
ATOM 924 O O . VAL A 1 121 ? -22.874 5.677 18.228 1.00 75.62 121 VAL A O 1
ATOM 927 N N . ALA A 1 122 ? -21.238 4.156 18.123 1.00 79.50 122 ALA A N 1
ATOM 928 C CA . ALA A 1 122 ? -21.602 3.651 16.802 1.00 79.50 122 ALA A CA 1
ATOM 929 C C . ALA A 1 122 ? -23.017 3.041 16.732 1.00 79.50 122 ALA A C 1
ATOM 931 O O . ALA A 1 122 ? -23.539 2.870 15.632 1.00 79.50 122 ALA A O 1
ATOM 932 N N . THR A 1 123 ? -23.651 2.743 17.874 1.00 80.31 123 THR A N 1
ATOM 933 C CA . THR A 1 123 ? -25.062 2.311 17.938 1.00 80.31 123 THR A CA 1
ATOM 934 C C . THR A 1 123 ? -26.053 3.448 17.670 1.00 80.31 123 THR A C 1
ATOM 936 O O . THR A 1 123 ? -27.218 3.198 17.358 1.00 80.31 123 THR A O 1
ATOM 939 N N . GLN A 1 124 ? -25.613 4.703 17.787 1.00 77.50 124 GLN A N 1
ATOM 940 C CA . GLN A 1 124 ? -26.459 5.873 17.590 1.00 77.50 124 GLN A CA 1
ATOM 941 C C . GLN A 1 124 ? -26.693 6.140 16.101 1.00 77.50 124 GLN A C 1
ATOM 943 O O . GLN A 1 124 ? -25.804 5.994 15.260 1.00 77.50 124 GLN A O 1
ATOM 948 N N . LYS A 1 125 ? -27.906 6.585 15.761 1.00 73.25 125 LYS A N 1
ATOM 949 C CA . LYS A 1 125 ? -28.265 6.913 14.379 1.00 73.25 125 LYS A CA 1
ATOM 950 C C . LYS A 1 125 ? -27.374 8.043 13.855 1.00 73.25 125 LYS A C 1
ATOM 952 O O . LYS A 1 125 ? -27.365 9.132 14.415 1.00 73.25 125 LYS A O 1
ATOM 957 N N . GLY A 1 126 ? -26.679 7.780 12.751 1.00 69.62 126 GLY A N 1
ATOM 958 C CA . GLY A 1 126 ? -25.773 8.731 12.105 1.00 69.62 126 GLY A CA 1
ATOM 959 C C . GLY A 1 126 ? -24.313 8.612 12.546 1.00 69.62 126 GLY A C 1
ATOM 960 O O . GLY A 1 126 ? -23.456 9.101 11.825 1.00 69.62 126 GLY A O 1
ATOM 961 N N . ALA A 1 127 ? -24.009 7.940 13.664 1.00 77.94 127 ALA A N 1
ATOM 962 C CA . ALA A 1 127 ? -22.636 7.746 14.132 1.00 77.94 127 ALA A CA 1
ATOM 963 C C . ALA A 1 127 ? -21.882 6.691 13.315 1.00 77.94 127 ALA A C 1
ATOM 965 O O . ALA A 1 127 ? -22.446 5.651 12.968 1.00 77.94 127 ALA A O 1
ATOM 966 N N . ASN A 1 128 ? -20.593 6.922 13.058 1.00 82.38 128 ASN A N 1
ATOM 967 C CA . ASN A 1 128 ? -19.744 5.978 12.329 1.00 82.38 128 ASN A CA 1
ATOM 968 C C . ASN A 1 128 ? -19.145 4.867 13.215 1.00 82.38 128 ASN A C 1
ATOM 970 O O . ASN A 1 128 ? -18.994 5.022 14.425 1.00 82.38 128 ASN A O 1
ATOM 974 N N . MET A 1 129 ? -18.771 3.746 12.593 1.00 85.81 129 MET A N 1
ATOM 975 C CA . MET A 1 129 ? -18.219 2.562 13.270 1.00 85.81 129 MET A CA 1
ATOM 976 C C . MET A 1 129 ? -16.717 2.628 13.575 1.00 85.81 129 MET A C 1
ATOM 978 O O . MET A 1 129 ? -16.189 1.727 14.225 1.00 85.81 129 MET A O 1
ATOM 982 N N . PHE A 1 130 ? -16.029 3.669 13.108 1.00 84.06 130 PHE A N 1
ATOM 983 C CA . PHE A 1 130 ? -14.570 3.794 13.178 1.00 84.06 130 PHE A CA 1
ATOM 984 C C . PHE A 1 130 ? -14.091 4.715 14.307 1.00 84.06 130 PHE A C 1
ATOM 986 O O . PHE A 1 130 ? -12.897 4.991 14.406 1.00 84.06 130 PHE A O 1
ATOM 993 N N . GLY A 1 131 ? -15.017 5.254 15.111 1.00 71.38 131 GLY A N 1
ATOM 994 C CA . GLY A 1 131 ? -14.702 6.234 16.154 1.00 71.38 131 GLY A CA 1
ATOM 995 C C . GLY A 1 131 ? -14.159 7.559 15.603 1.00 71.38 131 GLY A C 1
ATOM 996 O O . GLY A 1 131 ? -13.645 8.380 16.359 1.00 71.38 131 GLY A O 1
ATOM 997 N N . TYR A 1 132 ? -14.256 7.795 14.290 1.00 71.38 132 TYR A N 1
ATOM 998 C CA . TYR A 1 132 ? -13.702 8.989 13.663 1.00 71.38 132 TYR A CA 1
ATOM 999 C C . TYR A 1 132 ? -14.534 10.220 14.023 1.00 71.38 132 TYR A C 1
ATOM 1001 O O . TYR A 1 132 ? -15.762 10.209 13.912 1.00 71.38 132 TYR A O 1
ATOM 1009 N N . GLY A 1 133 ? -13.860 11.287 14.453 1.00 61.28 133 GLY A N 1
ATOM 1010 C CA . GLY A 1 133 ? -14.516 12.515 14.898 1.00 61.28 133 GLY A CA 1
ATOM 1011 C C . GLY A 1 133 ? -15.240 12.395 16.243 1.00 61.28 133 GLY A C 1
ATOM 1012 O O . GLY A 1 133 ? -15.886 13.357 16.641 1.00 61.28 133 GLY A O 1
ATOM 1013 N N . ALA A 1 134 ? -15.148 11.264 16.954 1.00 56.88 134 ALA A N 1
ATOM 1014 C CA . ALA A 1 134 ? -15.560 11.182 18.354 1.00 56.88 134 ALA A CA 1
ATOM 1015 C C . ALA A 1 134 ? -14.425 11.731 19.230 1.00 56.88 134 ALA A C 1
ATOM 1017 O O . ALA A 1 134 ? -13.341 11.152 19.271 1.00 56.88 134 ALA A O 1
ATOM 1018 N N . PHE A 1 135 ? -14.662 12.850 19.914 1.00 57.44 135 PHE A N 1
ATOM 1019 C CA . PHE A 1 135 ? -13.693 13.437 20.843 1.00 57.44 135 PHE A CA 1
ATOM 1020 C C . PHE A 1 135 ? -14.169 13.259 22.279 1.00 57.44 135 PHE A C 1
ATOM 1022 O O . PHE A 1 135 ? -15.371 13.311 22.531 1.00 57.44 135 PHE A O 1
ATOM 1029 N N . ASP A 1 136 ? -13.238 13.153 23.229 1.00 56.66 136 ASP A N 1
ATOM 1030 C CA . ASP A 1 136 ? -13.562 13.031 24.660 1.00 56.66 136 ASP A CA 1
ATOM 1031 C C . ASP A 1 136 ? -14.496 14.152 25.168 1.00 56.66 136 ASP A C 1
ATOM 1033 O O . ASP A 1 136 ? -15.313 13.928 26.058 1.00 56.66 136 ASP A O 1
ATOM 1037 N N . ASN A 1 137 ? -14.422 15.348 24.568 1.00 48.75 137 ASN A N 1
ATOM 1038 C CA . ASN A 1 137 ? -15.248 16.507 24.934 1.00 48.75 137 ASN A CA 1
ATOM 1039 C C . ASN A 1 137 ? -16.537 16.652 24.107 1.00 48.75 137 ASN A C 1
ATOM 1041 O O . ASN A 1 137 ? -17.390 17.463 24.462 1.00 48.75 137 ASN A O 1
ATOM 1045 N N . ASP A 1 138 ? -16.675 15.905 23.009 1.00 58.44 138 ASP A N 1
ATOM 1046 C CA . ASP A 1 138 ? -17.900 15.862 22.208 1.00 58.44 138 ASP A CA 1
ATOM 1047 C C . ASP A 1 138 ? -17.978 14.546 21.408 1.00 58.44 138 ASP A C 1
ATOM 1049 O O . ASP A 1 138 ? -17.581 14.481 20.235 1.00 58.44 138 ASP A O 1
ATOM 1053 N N . PRO A 1 139 ? -18.484 13.472 22.038 1.00 58.28 139 PRO A N 1
ATOM 1054 C CA . PRO A 1 139 ? -18.630 12.175 21.389 1.00 58.28 139 PRO A CA 1
ATOM 1055 C C . PRO A 1 139 ? -19.703 12.173 20.287 1.00 58.28 139 PRO A C 1
ATOM 1057 O O . PRO A 1 139 ? -19.707 11.268 19.453 1.00 58.28 139 PRO A O 1
ATOM 1060 N N . ASN A 1 140 ? -20.587 13.179 20.227 1.00 63.41 140 ASN A N 1
ATOM 1061 C CA . ASN A 1 140 ? -21.666 13.238 19.237 1.00 63.41 140 ASN A CA 1
ATOM 1062 C C . ASN A 1 140 ? -21.177 13.697 17.856 1.00 63.41 140 ASN A C 1
ATOM 1064 O O . ASN A 1 140 ? -21.877 13.483 16.866 1.00 63.41 140 ASN A O 1
ATOM 1068 N N . ASN A 1 141 ? -19.971 14.261 17.745 1.00 64.25 141 ASN A N 1
ATOM 1069 C CA . ASN A 1 141 ? -19.403 14.680 16.458 1.00 64.25 141 ASN A CA 1
ATOM 1070 C C . ASN A 1 141 ? -19.219 13.527 15.461 1.00 64.25 141 ASN A C 1
ATOM 1072 O O . ASN A 1 141 ? -19.268 13.751 14.250 1.00 64.25 141 ASN A O 1
ATOM 1076 N N . ALA A 1 142 ? -19.118 12.283 15.940 1.00 57.41 142 ALA A N 1
ATOM 1077 C CA . ALA A 1 142 ? -19.113 11.101 15.083 1.00 57.41 142 ALA A CA 1
ATOM 1078 C C . ALA A 1 142 ? -20.404 10.936 14.258 1.00 57.41 142 ALA A C 1
ATOM 1080 O O . ALA A 1 142 ? -20.361 10.268 13.225 1.00 57.41 142 ALA A O 1
ATOM 1081 N N . SER A 1 143 ? -21.522 11.551 14.678 1.00 60.72 143 SER A N 1
ATOM 1082 C CA . SER A 1 143 ? -22.812 11.521 13.966 1.00 60.72 143 SER A CA 1
ATOM 1083 C C . SER A 1 143 ? -22.869 12.386 12.701 1.00 60.72 143 SER A C 1
ATOM 1085 O O . SER A 1 143 ? -23.772 12.230 11.879 1.00 60.72 143 SER A O 1
ATOM 1087 N N . ASN A 1 144 ? -21.874 13.259 12.511 1.00 66.25 144 ASN A N 1
ATOM 1088 C CA . ASN A 1 144 ? -21.741 14.103 11.321 1.00 66.25 144 ASN A CA 1
ATOM 1089 C C . ASN A 1 144 ? -21.057 13.377 10.146 1.00 66.25 144 ASN A C 1
ATOM 1091 O O . ASN A 1 144 ? -21.014 13.898 9.028 1.00 66.25 144 ASN A O 1
ATOM 1095 N N . PHE A 1 145 ? -20.526 12.172 10.379 1.00 61.56 145 PHE A N 1
ATOM 1096 C CA . PHE A 1 145 ? -19.802 11.379 9.391 1.00 61.56 145 PHE A CA 1
ATOM 1097 C C . PHE A 1 145 ? -20.493 10.032 9.194 1.00 61.56 145 PHE A C 1
ATOM 1099 O O . PHE A 1 145 ? -20.673 9.278 10.145 1.00 61.56 145 PHE A O 1
ATOM 1106 N N . ASN A 1 146 ? -20.827 9.691 7.947 1.00 81.19 146 ASN A N 1
ATOM 1107 C CA . ASN A 1 146 ? -21.186 8.312 7.620 1.00 81.19 146 ASN A CA 1
ATOM 1108 C C . ASN A 1 146 ? -19.928 7.419 7.629 1.00 81.19 146 ASN A C 1
ATOM 1110 O O . ASN A 1 146 ? -18.802 7.920 7.631 1.00 81.19 146 ASN A O 1
ATOM 1114 N N . ASP A 1 147 ? -20.117 6.097 7.625 1.00 84.38 147 ASP A N 1
ATOM 1115 C CA . ASP A 1 147 ? -19.013 5.130 7.729 1.00 84.38 147 ASP A CA 1
ATOM 1116 C C . ASP A 1 147 ? -17.949 5.315 6.624 1.00 84.38 147 ASP A C 1
ATOM 1118 O O . ASP A 1 147 ? -16.753 5.258 6.900 1.00 84.38 147 ASP A O 1
ATOM 1122 N N . GLU A 1 148 ? -18.363 5.639 5.395 1.00 80.31 148 GLU A N 1
ATOM 1123 C CA . GLU A 1 148 ? -17.447 5.906 4.278 1.00 80.31 148 GLU A CA 1
ATOM 1124 C C . GLU A 1 148 ? -16.600 7.172 4.500 1.00 80.31 148 GLU A C 1
ATOM 1126 O O . GLU A 1 148 ? -15.374 7.126 4.429 1.00 80.31 148 GLU A O 1
ATOM 1131 N N . LYS A 1 149 ? -17.216 8.312 4.838 1.00 78.75 149 LYS A N 1
ATOM 1132 C CA . LYS A 1 149 ? -16.471 9.548 5.139 1.00 78.75 149 LYS A CA 1
ATOM 1133 C C . LYS A 1 149 ? -15.555 9.370 6.344 1.00 78.75 149 LYS A C 1
ATOM 1135 O O . LYS A 1 149 ? -14.464 9.936 6.369 1.00 78.75 149 LYS A O 1
ATOM 1140 N N . ALA A 1 150 ? -15.990 8.590 7.328 1.00 81.38 150 ALA A N 1
ATOM 1141 C CA . ALA A 1 150 ? -15.201 8.276 8.503 1.00 81.38 150 ALA A CA 1
ATOM 1142 C C . ALA A 1 150 ? -13.953 7.456 8.158 1.00 81.38 150 ALA A C 1
ATOM 1144 O O . ALA A 1 150 ? -12.876 7.807 8.629 1.00 81.38 150 ALA A O 1
ATOM 1145 N N . VAL A 1 151 ? -14.049 6.423 7.310 1.00 82.56 151 VAL A N 1
ATOM 1146 C CA . VAL A 1 151 ? -12.868 5.625 6.930 1.00 82.56 151 VAL A CA 1
ATOM 1147 C C . VAL A 1 151 ? -11.881 6.421 6.065 1.00 82.56 151 VAL A C 1
ATOM 1149 O O . VAL A 1 151 ? -10.667 6.286 6.228 1.00 82.56 151 VAL A O 1
ATOM 1152 N N . VAL A 1 152 ? -12.376 7.319 5.206 1.00 78.56 152 VAL A N 1
ATOM 1153 C CA . VAL A 1 152 ? -11.539 8.241 4.418 1.00 78.56 152 VAL A CA 1
ATOM 1154 C C . VAL A 1 152 ? -10.845 9.255 5.333 1.00 78.56 152 VAL A C 1
ATOM 1156 O O . VAL A 1 152 ? -9.633 9.457 5.240 1.00 78.56 152 VAL A O 1
ATOM 1159 N N . GLY A 1 153 ? -11.580 9.861 6.266 1.00 73.94 153 GLY A N 1
ATOM 1160 C CA . GLY A 1 153 ? -11.028 10.785 7.259 1.00 73.94 153 GLY A CA 1
ATOM 1161 C C . GLY A 1 153 ? -10.000 10.119 8.177 1.00 73.94 153 GLY A C 1
ATOM 1162 O O . GLY A 1 153 ? -8.913 10.654 8.389 1.00 73.94 153 GLY A O 1
ATOM 1163 N N . LEU A 1 154 ? -10.301 8.912 8.660 1.00 84.06 154 LEU A N 1
ATOM 1164 C CA . LEU A 1 154 ? -9.378 8.094 9.445 1.00 84.06 154 LEU A CA 1
ATOM 1165 C C . LEU A 1 154 ? -8.091 7.835 8.661 1.00 84.06 154 LEU A C 1
ATOM 1167 O O . LEU A 1 154 ? -7.001 7.995 9.201 1.00 84.06 154 LEU A O 1
ATOM 1171 N N . THR A 1 155 ? -8.192 7.490 7.381 1.00 81.50 155 THR A N 1
ATOM 1172 C CA . THR A 1 155 ? -7.000 7.190 6.581 1.00 81.50 155 THR A CA 1
ATOM 1173 C C . THR A 1 155 ? -6.161 8.445 6.341 1.00 81.50 155 THR A C 1
ATOM 1175 O O . THR A 1 155 ? -4.965 8.461 6.626 1.00 81.50 155 THR A O 1
ATOM 1178 N N . THR A 1 156 ? -6.790 9.539 5.911 1.00 75.06 156 THR A N 1
ATOM 1179 C CA . THR A 1 156 ? -6.093 10.800 5.605 1.00 75.06 156 THR A CA 1
ATOM 1180 C C . THR A 1 156 ? -5.467 11.456 6.836 1.00 75.06 156 THR A C 1
ATOM 1182 O O . THR A 1 156 ? -4.327 11.916 6.776 1.00 75.06 156 THR A O 1
ATOM 1185 N N . GLN A 1 157 ? -6.172 11.482 7.968 1.00 74.06 157 GLN A N 1
ATOM 1186 C CA . GLN A 1 157 ? -5.708 12.173 9.171 1.00 74.06 157 GLN A CA 1
ATOM 1187 C C . GLN A 1 157 ? -4.995 11.236 10.142 1.00 74.06 157 GLN A C 1
ATOM 1189 O O . GLN A 1 157 ? -3.844 11.467 10.508 1.00 74.06 157 GLN A O 1
ATOM 1194 N N . THR A 1 158 ? -5.658 10.163 10.572 1.00 83.00 158 THR A N 1
ATOM 1195 C CA . THR A 1 158 ? -5.123 9.276 11.611 1.00 83.00 158 THR A CA 1
ATOM 1196 C C . THR A 1 158 ? -3.963 8.438 11.097 1.00 83.00 158 THR A C 1
ATOM 1198 O O . THR A 1 158 ? -2.955 8.333 11.791 1.00 83.00 158 THR A O 1
ATOM 1201 N N . ILE A 1 159 ? -4.080 7.847 9.909 1.00 81.25 159 ILE A N 1
ATOM 1202 C CA . ILE A 1 159 ? -3.037 6.968 9.370 1.00 81.25 159 ILE A CA 1
ATOM 1203 C C . ILE A 1 159 ? -1.917 7.799 8.740 1.00 81.25 159 ILE A C 1
ATOM 1205 O O . ILE A 1 159 ? -0.774 7.693 9.179 1.00 81.25 159 ILE A O 1
ATOM 1209 N N . ILE A 1 160 ? -2.240 8.679 7.788 1.00 75.12 160 ILE A N 1
ATOM 1210 C CA . ILE A 1 160 ? -1.238 9.431 7.016 1.00 75.12 160 ILE A CA 1
ATOM 1211 C C . ILE A 1 160 ? -0.708 10.642 7.795 1.00 75.12 160 ILE A C 1
ATOM 1213 O O . ILE A 1 160 ? 0.462 10.661 8.177 1.00 75.12 160 ILE A O 1
ATOM 1217 N N . ALA A 1 161 ? -1.540 11.657 8.067 1.00 70.62 161 ALA A N 1
ATOM 1218 C CA . ALA A 1 161 ? -1.053 12.910 8.662 1.00 70.62 161 ALA A CA 1
ATOM 1219 C C . ALA A 1 161 ? -0.429 12.704 10.056 1.00 70.62 161 ALA A C 1
ATOM 1221 O O . ALA A 1 161 ? 0.576 13.329 10.403 1.00 70.62 161 ALA A O 1
ATOM 1222 N N . ASN A 1 162 ? -0.984 11.771 10.831 1.00 78.56 162 ASN A N 1
ATOM 1223 C CA . ASN A 1 162 ? -0.502 11.417 12.160 1.00 78.56 162 ASN A CA 1
ATOM 1224 C C . ASN A 1 162 ? 0.542 10.289 12.170 1.00 78.56 162 ASN A C 1
ATOM 1226 O O . ASN A 1 162 ? 0.975 9.900 13.255 1.00 78.56 162 ASN A O 1
ATOM 1230 N N . LYS A 1 163 ? 1.002 9.806 11.007 1.00 79.19 163 LYS A N 1
ATOM 1231 C CA . LYS A 1 163 ? 2.081 8.810 10.854 1.00 79.19 163 LYS A CA 1
ATOM 1232 C C . LYS A 1 163 ? 1.801 7.457 11.519 1.00 79.19 163 LYS A C 1
ATOM 1234 O O . LYS A 1 163 ? 2.711 6.852 12.082 1.00 79.19 163 LYS A O 1
ATOM 1239 N N . ASN A 1 164 ? 0.548 7.019 11.596 1.00 86.25 164 ASN A N 1
ATOM 1240 C CA . ASN A 1 164 ? 0.160 5.729 12.189 1.00 86.25 164 ASN A CA 1
ATOM 1241 C C . ASN A 1 164 ? 0.076 4.636 11.120 1.00 86.25 164 ASN A C 1
ATOM 1243 O O . ASN A 1 164 ? -0.931 3.934 11.022 1.00 86.25 164 ASN A O 1
ATOM 1247 N N . GLU A 1 165 ? 1.119 4.536 10.298 1.00 86.69 165 GLU A N 1
ATOM 1248 C CA . GLU A 1 165 ? 1.137 3.688 9.107 1.00 86.69 165 GLU A CA 1
ATOM 1249 C C . GLU A 1 165 ? 1.119 2.197 9.443 1.00 86.69 165 GLU A C 1
ATOM 1251 O O . GLU A 1 165 ? 0.667 1.415 8.619 1.00 86.69 165 GLU A O 1
ATOM 1256 N N . THR A 1 166 ? 1.548 1.799 10.643 1.00 89.94 166 THR A N 1
ATOM 1257 C CA . THR A 1 166 ? 1.446 0.426 11.156 1.00 89.94 166 THR A CA 1
ATOM 1258 C C . THR A 1 166 ? 0.719 0.383 12.505 1.00 89.94 166 THR A C 1
ATOM 1260 O O . THR A 1 166 ? 0.668 1.373 13.243 1.00 89.94 166 THR A O 1
ATOM 1263 N N . PHE A 1 167 ? 0.189 -0.782 12.893 1.00 96.31 167 PHE A N 1
ATOM 1264 C CA . PHE A 1 167 ? -0.342 -0.959 14.253 1.00 96.31 167 PHE A CA 1
ATOM 1265 C C . PHE A 1 167 ? 0.746 -0.888 15.328 1.00 96.31 167 PHE A C 1
ATOM 1267 O O . PHE A 1 167 ? 0.472 -0.464 16.455 1.00 96.31 167 PHE A O 1
ATOM 1274 N N . LYS A 1 168 ? 1.987 -1.237 14.978 1.00 92.62 168 LYS A N 1
ATOM 1275 C CA . LYS A 1 168 ? 3.149 -1.023 15.837 1.00 92.62 168 LYS A CA 1
ATOM 1276 C C . LYS A 1 168 ? 3.395 0.459 16.118 1.00 92.62 168 LYS A C 1
ATOM 1278 O O . LYS A 1 168 ? 3.612 0.805 17.275 1.00 92.62 168 LYS A O 1
ATOM 1283 N N . ASP A 1 169 ? 3.303 1.336 15.116 1.00 89.81 169 ASP A N 1
ATOM 1284 C CA . ASP A 1 169 ? 3.473 2.785 15.317 1.00 89.81 169 ASP A CA 1
ATOM 1285 C C . ASP A 1 169 ? 2.449 3.336 16.312 1.00 89.81 169 ASP A C 1
ATOM 1287 O O . ASP A 1 169 ? 2.772 4.188 17.140 1.00 89.81 169 ASP A O 1
ATOM 1291 N N . GLN A 1 170 ? 1.218 2.824 16.259 1.00 94.38 170 GLN A N 1
ATOM 1292 C CA . GLN A 1 170 ? 0.145 3.220 17.169 1.00 94.38 170 GLN A CA 1
ATOM 1293 C C . GLN A 1 170 ? 0.458 2.808 18.616 1.00 94.38 170 GLN A C 1
ATOM 1295 O O . GLN A 1 170 ? 0.385 3.641 19.520 1.00 94.38 170 GLN A O 1
ATOM 1300 N N . ASP A 1 171 ? 0.870 1.555 18.838 1.00 94.62 171 ASP A N 1
ATOM 1301 C CA . ASP A 1 171 ? 1.278 1.071 20.164 1.00 94.62 171 ASP A CA 1
ATOM 1302 C C . ASP A 1 171 ? 2.531 1.790 20.687 1.00 94.62 171 ASP A C 1
ATOM 1304 O O . ASP A 1 171 ? 2.606 2.130 21.869 1.00 94.62 171 ASP A O 1
ATOM 1308 N N . ASP A 1 172 ? 3.527 2.022 19.833 1.00 93.69 172 ASP A N 1
ATOM 1309 C CA . ASP A 1 172 ? 4.767 2.698 20.214 1.00 93.69 172 ASP A CA 1
ATOM 1310 C C . ASP A 1 172 ? 4.504 4.145 20.628 1.00 93.69 172 ASP A C 1
ATOM 1312 O O . ASP A 1 172 ? 5.056 4.607 21.627 1.00 93.69 172 ASP A O 1
ATOM 1316 N N . LYS A 1 173 ? 3.602 4.846 19.934 1.00 91.38 173 LYS A N 1
ATOM 1317 C CA . LYS A 1 173 ? 3.171 6.192 20.330 1.00 91.38 173 LYS A CA 1
ATOM 1318 C C . LYS A 1 173 ? 2.357 6.195 21.613 1.00 91.38 173 LYS A C 1
ATOM 1320 O O . LYS A 1 173 ? 2.579 7.071 22.443 1.00 91.38 173 LYS A O 1
ATOM 1325 N N . ALA A 1 174 ? 1.468 5.221 21.814 1.00 92.19 174 ALA A N 1
ATOM 1326 C CA . ALA A 1 174 ? 0.737 5.079 23.071 1.00 92.19 174 ALA A CA 1
ATOM 1327 C C . ALA A 1 174 ? 1.703 4.884 24.254 1.00 92.19 174 ALA A C 1
ATOM 1329 O O . ALA A 1 174 ? 1.590 5.553 25.282 1.00 92.19 174 ALA A O 1
ATOM 1330 N N . LYS A 1 175 ? 2.716 4.021 24.088 1.00 94.94 175 LYS A N 1
ATOM 1331 C CA . LYS A 1 175 ? 3.777 3.800 25.086 1.00 94.94 175 LYS A CA 1
ATOM 1332 C C . LYS A 1 175 ? 4.626 5.051 25.305 1.00 94.94 175 LYS A C 1
ATOM 1334 O O . LYS A 1 175 ? 4.903 5.388 26.453 1.00 94.94 175 LYS A O 1
ATOM 1339 N N . ALA A 1 176 ? 5.012 5.738 24.229 1.00 92.56 176 ALA A N 1
ATOM 1340 C CA . ALA A 1 176 ? 5.784 6.974 24.300 1.00 92.56 176 ALA A CA 1
ATOM 1341 C C . ALA A 1 176 ? 5.013 8.088 25.023 1.00 92.56 176 ALA A C 1
ATOM 1343 O O . ALA A 1 176 ? 5.588 8.856 25.789 1.00 92.56 176 ALA A O 1
ATOM 1344 N N . LEU A 1 177 ? 3.697 8.173 24.818 1.00 92.62 177 LEU A N 1
ATOM 1345 C CA . LEU A 1 177 ? 2.866 9.134 25.532 1.00 92.62 177 LEU A CA 1
ATOM 1346 C C . LEU A 1 177 ? 2.799 8.779 27.021 1.00 92.62 177 LEU A C 1
ATOM 1348 O O . LEU A 1 177 ? 3.048 9.634 27.867 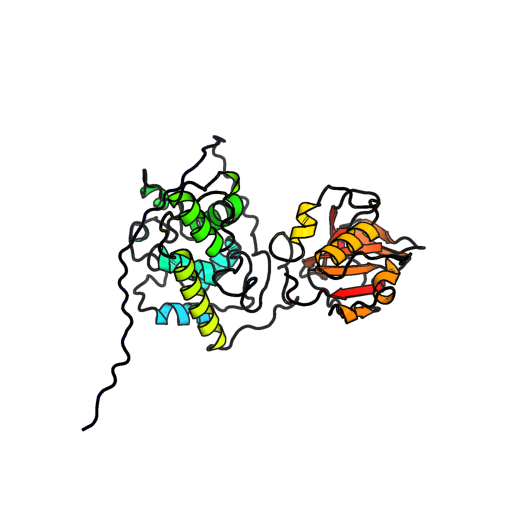1.00 92.62 177 LEU A O 1
ATOM 1352 N N . ALA A 1 178 ? 2.533 7.510 27.344 1.00 93.00 178 ALA A N 1
ATOM 1353 C CA . ALA A 1 178 ? 2.413 7.044 28.723 1.00 93.00 178 ALA A CA 1
ATOM 1354 C C . ALA A 1 178 ? 3.709 7.197 29.540 1.00 93.00 178 ALA A C 1
ATOM 1356 O O . ALA A 1 178 ? 3.649 7.417 30.747 1.00 93.00 178 ALA A O 1
ATOM 1357 N N . ASN A 1 179 ? 4.877 7.087 28.900 1.00 95.44 179 ASN A N 1
ATOM 1358 C CA . ASN A 1 179 ? 6.177 7.233 29.560 1.00 95.44 179 ASN A CA 1
ATOM 1359 C C . ASN A 1 179 ? 6.787 8.647 29.437 1.00 95.44 179 ASN A C 1
ATOM 1361 O O . ASN A 1 179 ? 7.916 8.857 29.877 1.00 95.44 179 ASN A O 1
ATOM 1365 N N . GLY A 1 180 ? 6.067 9.605 28.841 1.00 94.75 180 GLY A N 1
ATOM 1366 C CA . GLY A 1 180 ? 6.508 10.996 28.698 1.00 94.75 180 GLY A CA 1
ATOM 1367 C C . GLY A 1 180 ? 7.599 11.242 27.646 1.00 94.75 180 GLY A C 1
ATOM 1368 O O . GLY A 1 180 ? 8.176 12.325 27.626 1.00 94.75 180 GLY A O 1
ATOM 1369 N N . SER A 1 181 ? 7.893 10.271 26.774 1.00 94.56 181 SER A N 1
ATOM 1370 C CA . SER A 1 181 ? 8.863 10.417 25.671 1.00 94.56 181 SER A CA 1
ATOM 1371 C C . SER A 1 181 ? 8.242 10.825 24.331 1.00 94.56 181 SER A C 1
ATOM 1373 O O . SER A 1 181 ? 8.970 11.084 23.368 1.00 94.56 181 SER A O 1
ATOM 1375 N N . TRP A 1 182 ? 6.909 10.902 24.246 1.00 93.44 182 TRP A N 1
ATOM 1376 C CA . TRP A 1 182 ? 6.225 11.359 23.039 1.00 93.44 182 TRP A CA 1
ATOM 1377 C C . TRP A 1 182 ? 6.601 12.801 22.702 1.00 93.44 182 TRP A C 1
ATOM 1379 O O . TRP A 1 182 ? 6.696 13.666 23.573 1.00 93.44 182 TRP A O 1
ATOM 1389 N N . ASN A 1 183 ? 6.768 13.073 21.411 1.00 85.75 183 ASN A N 1
ATOM 1390 C CA . ASN A 1 183 ? 6.969 14.422 20.907 1.00 85.75 183 ASN A CA 1
ATOM 1391 C C . ASN A 1 183 ? 6.182 14.641 19.602 1.00 85.75 183 ASN A C 1
ATOM 1393 O O . ASN A 1 183 ? 5.931 13.676 18.874 1.00 85.75 183 ASN A O 1
ATOM 1397 N N . PRO A 1 184 ? 5.852 15.898 19.245 1.00 82.25 184 PRO A N 1
ATOM 1398 C CA . PRO A 1 184 ? 5.011 16.190 18.081 1.00 82.25 184 PRO A CA 1
ATOM 1399 C C . PRO A 1 184 ? 5.541 15.657 16.743 1.00 82.25 184 PRO A C 1
ATOM 1401 O O . PRO A 1 184 ? 4.757 15.407 15.830 1.00 82.25 184 PRO A O 1
ATOM 1404 N N . SER A 1 185 ? 6.856 15.442 16.602 1.00 81.00 185 SER A N 1
ATOM 1405 C CA . SER A 1 185 ? 7.429 14.919 15.353 1.00 81.00 185 SER A CA 1
ATOM 1406 C C . SER A 1 185 ? 7.052 13.456 15.084 1.00 81.00 185 SER A C 1
ATOM 1408 O O . SER A 1 185 ? 7.071 13.025 13.926 1.00 81.00 185 SER A O 1
ATOM 1410 N N . MET A 1 186 ? 6.642 12.720 16.126 1.00 80.25 186 MET A N 1
ATOM 1411 C CA . MET A 1 186 ? 6.124 11.351 16.032 1.00 80.25 186 MET A CA 1
ATOM 1412 C C . MET A 1 186 ? 4.718 11.295 15.412 1.00 80.25 186 MET A C 1
ATOM 1414 O O . MET A 1 186 ? 4.284 10.224 14.997 1.00 80.25 186 MET A O 1
ATOM 1418 N N . GLY A 1 187 ? 4.018 12.429 15.309 1.00 83.56 187 GLY A N 1
ATOM 1419 C CA . GLY A 1 187 ? 2.626 12.496 14.861 1.00 83.56 187 GLY A CA 1
ATOM 1420 C C . GLY A 1 187 ? 1.617 12.160 15.966 1.00 83.56 187 GLY A C 1
ATOM 1421 O O . GLY A 1 187 ? 1.987 11.817 17.095 1.00 83.56 187 GLY A O 1
ATOM 1422 N N . GLY A 1 188 ? 0.329 12.304 15.645 1.00 81.25 188 GLY A N 1
ATOM 1423 C CA . GLY A 1 188 ? -0.768 12.115 16.593 1.00 81.25 188 GLY A CA 1
ATOM 1424 C C . GLY A 1 188 ? -0.910 10.678 17.107 1.00 81.25 188 GLY A C 1
ATOM 1425 O O . GLY A 1 188 ? -0.709 9.704 16.378 1.00 81.25 188 GLY A O 1
ATOM 1426 N N . VAL A 1 189 ? -1.288 10.563 18.378 1.00 86.19 189 VAL A N 1
ATOM 1427 C CA . VAL A 1 189 ? -1.587 9.298 19.063 1.00 86.19 189 VAL A CA 1
ATOM 1428 C C . VAL A 1 189 ? -3.019 8.882 18.721 1.00 86.19 189 VAL A C 1
ATOM 1430 O O . VAL A 1 189 ? -3.934 9.688 18.865 1.00 86.19 189 VAL A O 1
ATOM 1433 N N . TYR A 1 190 ? -3.218 7.645 18.256 1.00 86.62 190 TYR A N 1
ATOM 1434 C CA . TYR A 1 190 ? -4.557 7.159 17.892 1.00 86.62 190 TYR A CA 1
ATOM 1435 C C . TYR A 1 190 ? -5.361 6.668 19.104 1.00 86.62 190 TYR A C 1
ATOM 1437 O O . TYR A 1 190 ? -6.542 6.968 19.241 1.00 86.62 190 TYR A O 1
ATOM 1445 N N . PHE A 1 191 ? -4.703 5.952 20.012 1.00 85.75 191 PHE A N 1
ATOM 1446 C CA . PHE A 1 191 ? -5.251 5.512 21.292 1.00 85.75 191 PHE A CA 1
ATOM 1447 C C . PHE A 1 191 ? -4.158 5.577 22.354 1.00 85.75 191 PHE A C 1
ATOM 1449 O O . PHE A 1 191 ? -2.971 5.503 22.043 1.00 85.75 191 PHE A O 1
ATOM 1456 N N . THR A 1 192 ? -4.548 5.681 23.620 1.00 85.62 192 THR A N 1
ATOM 1457 C CA . THR A 1 192 ? -3.599 5.824 24.739 1.00 85.62 192 THR A CA 1
ATOM 1458 C C . THR A 1 192 ? -3.386 4.540 25.532 1.00 85.62 192 THR A C 1
ATOM 1460 O O . THR A 1 192 ? -2.500 4.469 26.383 1.00 85.62 192 THR A O 1
ATOM 1463 N N . ALA A 1 193 ? -4.151 3.490 25.226 1.00 85.81 193 ALA A N 1
ATOM 1464 C CA . ALA A 1 193 ? -3.988 2.184 25.843 1.00 85.81 193 ALA A CA 1
ATOM 1465 C C . ALA A 1 193 ? -2.625 1.559 25.492 1.00 85.81 193 ALA A C 1
ATOM 1467 O O . ALA A 1 193 ? -2.280 1.395 24.325 1.00 85.81 193 ALA A O 1
ATOM 1468 N N . THR A 1 194 ? -1.874 1.133 26.510 1.00 90.88 194 THR A 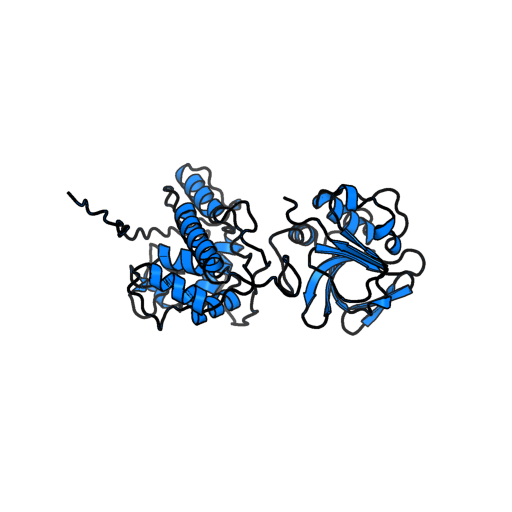N 1
ATOM 1469 C CA . THR A 1 194 ? -0.546 0.500 26.367 1.00 90.88 194 THR A CA 1
ATOM 1470 C C . THR A 1 194 ? -0.582 -1.030 26.466 1.00 90.88 194 THR A C 1
ATOM 1472 O O . THR A 1 194 ? 0.454 -1.688 26.529 1.00 90.88 194 THR A O 1
ATOM 1475 N N . ASN A 1 195 ? -1.778 -1.621 26.450 1.00 88.00 195 ASN A N 1
ATOM 1476 C CA . ASN A 1 195 ? -2.033 -3.054 26.643 1.00 88.00 195 ASN A CA 1
ATOM 1477 C C . ASN A 1 195 ? -1.976 -3.883 25.337 1.00 88.00 195 ASN A C 1
ATOM 1479 O O . ASN A 1 195 ? -2.630 -4.926 25.248 1.00 88.00 195 ASN A O 1
ATOM 1483 N N . GLY A 1 196 ? -1.244 -3.406 24.322 1.00 88.62 196 GLY A N 1
ATOM 1484 C CA . GLY A 1 196 ? -1.111 -4.067 23.016 1.00 88.62 196 GLY A CA 1
ATOM 1485 C C . GLY A 1 196 ? -2.370 -3.971 22.152 1.00 88.62 196 GLY A C 1
ATOM 1486 O O . GLY A 1 196 ? -2.779 -4.946 21.524 1.00 88.62 196 GLY A O 1
ATOM 1487 N N . THR A 1 197 ? -3.033 -2.815 22.154 1.00 90.06 197 THR A N 1
ATOM 1488 C CA . THR A 1 197 ? -4.261 -2.599 21.374 1.00 90.06 197 THR A CA 1
ATOM 1489 C C . THR A 1 197 ? -3.975 -2.624 19.863 1.00 90.06 197 THR A C 1
ATOM 1491 O O . THR A 1 197 ? -4.796 -3.130 19.096 1.00 90.06 197 THR A O 1
ATOM 1494 N N . GLY A 1 198 ? -2.789 -2.190 19.426 1.00 95.06 198 GLY A N 1
ATOM 1495 C CA . GLY A 1 198 ? -2.298 -2.391 18.060 1.00 95.06 198 GLY A CA 1
ATOM 1496 C C . GLY A 1 198 ? -2.098 -3.871 17.722 1.00 95.06 198 GLY A C 1
ATOM 1497 O O . GLY A 1 198 ? -2.620 -4.340 16.711 1.00 95.06 198 GLY A O 1
ATOM 1498 N N . GLN A 1 199 ? -1.433 -4.634 18.598 1.00 96.62 199 GLN A N 1
ATOM 1499 C CA . GLN A 1 199 ? -1.239 -6.080 18.406 1.00 96.62 199 GLN A CA 1
ATOM 1500 C C . GLN A 1 199 ? -2.570 -6.826 18.226 1.00 96.62 199 GLN A C 1
ATOM 1502 O O . GLN A 1 199 ? -2.710 -7.612 17.299 1.00 96.62 199 GLN A O 1
ATOM 1507 N N . LYS A 1 200 ? -3.594 -6.521 19.032 1.00 96.31 200 LYS A N 1
ATOM 1508 C CA . LYS A 1 200 ? -4.916 -7.160 18.893 1.00 96.31 200 LYS A CA 1
ATOM 1509 C C . LYS A 1 200 ? -5.573 -6.895 17.533 1.00 96.31 200 LYS A C 1
ATOM 1511 O O . LYS A 1 200 ? -6.227 -7.782 16.993 1.00 96.31 200 LYS A O 1
ATOM 1516 N N . ARG A 1 201 ? -5.399 -5.698 16.953 1.00 97.38 201 ARG A N 1
ATOM 1517 C CA . ARG A 1 201 ? -5.865 -5.416 15.580 1.00 97.38 201 ARG A CA 1
ATOM 1518 C C . ARG A 1 201 ? -5.067 -6.213 14.544 1.00 97.38 201 ARG A C 1
ATOM 1520 O O . ARG A 1 201 ? -5.653 -6.744 13.603 1.00 97.38 201 ARG A O 1
ATOM 1527 N N . ALA A 1 202 ? -3.756 -6.351 14.740 1.00 98.12 202 ALA A N 1
ATOM 1528 C CA . ALA A 1 202 ? -2.910 -7.190 13.894 1.00 98.12 202 ALA A CA 1
ATOM 1529 C C . ALA A 1 202 ? -3.308 -8.676 13.952 1.00 98.12 202 ALA A C 1
ATOM 1531 O O . ALA A 1 202 ? -3.274 -9.363 12.930 1.00 98.12 202 ALA A O 1
ATOM 1532 N N . ASP A 1 203 ? -3.745 -9.164 15.113 1.00 98.19 203 ASP A N 1
ATOM 1533 C CA . ASP A 1 203 ? -4.229 -10.538 15.277 1.00 98.19 203 ASP A CA 1
ATOM 1534 C C . ASP A 1 203 ? -5.507 -10.777 14.450 1.00 98.19 203 ASP A C 1
ATOM 1536 O O . ASP A 1 203 ? -5.620 -11.799 13.771 1.00 98.19 203 ASP A O 1
ATOM 1540 N N . VAL A 1 204 ? -6.433 -9.806 14.417 1.00 98.31 204 VAL A N 1
ATOM 1541 C CA . VAL A 1 204 ? -7.620 -9.855 13.539 1.00 98.31 204 VAL A CA 1
ATOM 1542 C C . VAL A 1 204 ? -7.215 -9.878 12.064 1.00 98.31 204 VAL A C 1
ATOM 1544 O O . VAL A 1 204 ? -7.722 -10.705 11.306 1.00 98.31 204 VAL A O 1
ATOM 1547 N N . MET A 1 205 ? -6.274 -9.019 11.651 1.00 98.44 205 MET A N 1
ATOM 1548 C CA . MET A 1 205 ? -5.759 -9.025 10.275 1.00 98.44 205 MET A CA 1
ATOM 1549 C C . MET A 1 205 ? -5.127 -10.368 9.908 1.00 98.44 205 MET A C 1
ATOM 1551 O O . MET A 1 205 ? -5.375 -10.880 8.820 1.00 98.44 205 MET A O 1
ATOM 1555 N N . THR A 1 206 ? -4.353 -10.957 10.819 1.00 98.69 206 THR A N 1
ATOM 1556 C CA . THR A 1 206 ? -3.720 -12.268 10.629 1.00 98.69 206 THR A CA 1
ATOM 1557 C C . THR A 1 206 ? -4.764 -13.371 10.466 1.00 98.69 206 THR A C 1
ATOM 1559 O O . THR A 1 206 ? -4.641 -14.213 9.577 1.00 98.69 206 THR A O 1
ATOM 1562 N N . ALA A 1 207 ? -5.817 -13.355 11.289 1.00 98.62 207 ALA A N 1
ATOM 1563 C CA . ALA A 1 207 ? -6.913 -14.314 11.195 1.00 98.62 207 ALA A CA 1
ATOM 1564 C C . ALA A 1 207 ? -7.665 -14.198 9.861 1.00 98.62 207 ALA A C 1
ATOM 1566 O O . ALA A 1 207 ? -7.965 -15.217 9.239 1.00 98.62 207 ALA A O 1
ATOM 1567 N N . LEU A 1 208 ? -7.925 -12.973 9.396 1.00 98.69 208 LEU A N 1
ATOM 1568 C CA . LEU A 1 208 ? -8.567 -12.735 8.106 1.00 98.69 208 LEU A CA 1
ATOM 1569 C C . LEU A 1 208 ? -7.669 -13.140 6.928 1.00 98.69 208 LEU A C 1
ATOM 1571 O O . LEU A 1 208 ? -8.150 -13.761 5.987 1.00 98.69 208 LEU A O 1
ATOM 1575 N N . ASP A 1 209 ? -6.369 -12.848 6.973 1.00 98.62 209 ASP A N 1
ATOM 1576 C CA . ASP A 1 209 ? -5.433 -13.267 5.922 1.00 98.62 209 ASP A CA 1
ATOM 1577 C C . ASP A 1 209 ? -5.359 -14.791 5.798 1.00 98.62 209 ASP A C 1
ATOM 1579 O O . ASP A 1 209 ? -5.463 -15.335 4.698 1.00 98.62 209 ASP A O 1
ATOM 1583 N N . LYS A 1 210 ? -5.298 -15.484 6.942 1.00 98.44 210 LYS A N 1
ATOM 1584 C CA . LYS A 1 210 ? -5.385 -16.943 6.985 1.00 98.44 210 LYS A CA 1
ATOM 1585 C C . LYS A 1 210 ? -6.720 -17.452 6.438 1.00 98.44 210 LYS A C 1
ATOM 1587 O O . LYS A 1 210 ? -6.736 -18.422 5.686 1.00 98.44 210 LYS A O 1
ATOM 1592 N N . TRP A 1 211 ? -7.834 -16.820 6.806 1.00 98.56 211 TRP A N 1
ATOM 1593 C CA . TRP A 1 211 ? -9.147 -17.182 6.276 1.00 98.56 211 TRP A CA 1
ATOM 1594 C C . TRP A 1 211 ? -9.183 -17.064 4.751 1.00 98.56 211 TRP A C 1
ATOM 1596 O O . TRP A 1 211 ? -9.658 -17.979 4.088 1.00 98.56 211 TRP A O 1
ATOM 1606 N N . ILE A 1 212 ? -8.637 -15.984 4.190 1.00 98.50 212 ILE A N 1
ATOM 1607 C CA . ILE A 1 212 ? -8.539 -15.784 2.740 1.00 98.50 212 ILE A CA 1
ATOM 1608 C C . ILE A 1 212 ? -7.748 -16.927 2.089 1.00 98.50 212 ILE A C 1
ATOM 1610 O O . ILE A 1 212 ? -8.219 -17.500 1.107 1.00 98.50 212 ILE A O 1
ATOM 1614 N N . ASP A 1 213 ? -6.595 -17.305 2.649 1.00 97.88 213 ASP A N 1
ATOM 1615 C CA . ASP A 1 213 ? -5.790 -18.431 2.149 1.00 97.88 213 ASP A CA 1
ATOM 1616 C C . ASP A 1 213 ? -6.553 -19.760 2.186 1.00 97.88 213 ASP A C 1
ATOM 1618 O O . ASP A 1 213 ? -6.568 -20.497 1.198 1.00 97.88 213 ASP A O 1
ATOM 1622 N N . ASP A 1 214 ? -7.234 -20.042 3.299 1.00 98.25 214 ASP A N 1
ATOM 1623 C CA . ASP A 1 214 ? -8.016 -21.266 3.484 1.00 98.25 214 ASP A CA 1
ATOM 1624 C C . ASP A 1 214 ? -9.266 -21.309 2.569 1.00 98.25 214 ASP A C 1
ATOM 1626 O O . ASP A 1 214 ? -9.821 -22.382 2.330 1.00 98.25 214 ASP A O 1
ATOM 1630 N N . HIS A 1 215 ? -9.692 -20.163 2.019 1.00 97.62 215 HIS A N 1
ATOM 1631 C CA . HIS A 1 215 ? -10.888 -20.005 1.180 1.00 97.62 215 HIS A CA 1
ATOM 1632 C C . HIS A 1 215 ? -10.537 -19.532 -0.237 1.00 97.62 215 HIS A C 1
ATOM 1634 O O . HIS A 1 215 ? -11.100 -18.568 -0.760 1.00 97.62 215 HIS A O 1
ATOM 1640 N N . GLY A 1 216 ? -9.596 -20.236 -0.868 1.00 93.81 216 GLY A N 1
ATOM 1641 C CA . GLY A 1 216 ? -9.260 -20.077 -2.288 1.00 93.81 216 GLY A CA 1
ATOM 1642 C C . GLY A 1 216 ? -8.144 -19.075 -2.583 1.00 93.81 216 GLY A C 1
ATOM 1643 O O . GLY A 1 216 ? -7.726 -18.966 -3.735 1.00 93.81 216 GLY A O 1
ATOM 1644 N N . GLY A 1 217 ? -7.625 -18.388 -1.564 1.00 95.56 217 GLY A N 1
ATOM 1645 C CA . GLY A 1 217 ? -6.539 -17.428 -1.703 1.00 95.56 217 GLY A CA 1
ATOM 1646 C C . GLY A 1 217 ? -6.903 -16.244 -2.596 1.00 95.56 217 GLY A C 1
ATOM 1647 O O . GLY A 1 217 ? -8.065 -15.871 -2.755 1.00 95.56 217 GLY A O 1
ATOM 1648 N N . THR A 1 218 ? -5.880 -15.631 -3.180 1.00 91.75 218 THR A N 1
ATOM 1649 C CA . THR A 1 218 ? -6.026 -14.496 -4.094 1.00 91.75 218 THR A CA 1
ATOM 1650 C C . THR A 1 218 ? -5.114 -14.685 -5.299 1.00 91.75 218 THR A C 1
ATOM 1652 O O . THR A 1 218 ? -4.014 -15.220 -5.132 1.00 91.75 218 THR A O 1
ATOM 1655 N N . PRO A 1 219 ? -5.510 -14.233 -6.501 1.00 80.31 219 PRO A N 1
ATOM 1656 C CA . PRO A 1 219 ? -4.604 -14.215 -7.641 1.00 80.31 219 PRO A CA 1
ATOM 1657 C C . PRO A 1 219 ? -3.438 -13.246 -7.405 1.00 80.31 219 PRO A C 1
ATOM 1659 O O . PRO A 1 219 ? -3.531 -12.311 -6.603 1.00 80.31 219 PRO A O 1
ATOM 1662 N N . ASP A 1 220 ? -2.356 -13.432 -8.157 1.00 75.75 220 ASP A N 1
ATOM 1663 C CA . ASP A 1 220 ? -1.317 -12.413 -8.262 1.00 75.75 220 ASP A CA 1
ATOM 1664 C C . ASP A 1 220 ? -1.886 -11.171 -8.982 1.00 75.75 220 ASP A C 1
ATOM 1666 O O . ASP A 1 220 ? -2.666 -11.310 -9.933 1.00 75.75 220 ASP A O 1
ATOM 1670 N N . PRO A 1 221 ? -1.512 -9.947 -8.569 1.00 64.44 221 PRO A N 1
ATOM 1671 C CA . PRO A 1 221 ? -1.898 -8.733 -9.284 1.00 64.44 221 PRO A CA 1
ATOM 1672 C C . PRO A 1 221 ? -1.375 -8.739 -10.735 1.00 64.44 221 PRO A C 1
ATOM 1674 O O . PRO A 1 221 ? -0.239 -9.163 -10.967 1.00 64.44 221 PRO A O 1
ATOM 1677 N N . PRO A 1 222 ? -2.134 -8.204 -11.716 1.00 47.88 222 PRO A N 1
ATOM 1678 C CA . PRO A 1 222 ? -1.750 -8.194 -13.133 1.00 47.88 222 PRO A CA 1
ATOM 1679 C C . PRO A 1 222 ? -0.388 -7.542 -13.419 1.00 47.88 222 PRO A C 1
ATOM 1681 O O . PRO A 1 222 ? 0.292 -7.920 -14.370 1.00 47.88 222 PRO A O 1
ATOM 1684 N N . CYS A 1 223 ? 0.018 -6.575 -12.591 1.00 46.50 223 CYS A N 1
ATOM 1685 C CA . CYS A 1 223 ? 1.294 -5.858 -12.671 1.00 46.50 223 CYS A CA 1
ATOM 1686 C C . CYS A 1 223 ? 2.377 -6.400 -11.716 1.00 46.50 223 CYS A C 1
ATOM 1688 O O . CYS A 1 223 ? 3.453 -5.814 -11.604 1.00 46.50 223 CYS A O 1
ATOM 1690 N N . GLY A 1 224 ? 2.128 -7.524 -11.038 1.00 51.88 224 GLY A N 1
ATOM 1691 C CA . GLY A 1 224 ? 2.974 -8.014 -9.952 1.00 51.88 224 GLY A CA 1
ATOM 1692 C C . GLY A 1 224 ? 2.839 -7.191 -8.664 1.00 51.88 224 GLY A C 1
ATOM 1693 O O . GLY A 1 224 ? 2.168 -6.162 -8.617 1.00 51.88 224 GLY A O 1
ATOM 1694 N N . TYR A 1 225 ? 3.420 -7.700 -7.579 1.00 58.03 225 TYR A N 1
ATOM 1695 C CA . TYR A 1 225 ? 3.453 -6.996 -6.295 1.00 58.03 225 TYR A CA 1
ATOM 1696 C C . TYR A 1 225 ? 4.332 -5.740 -6.390 1.00 58.03 225 TYR A C 1
ATOM 1698 O O . TYR A 1 225 ? 5.336 -5.744 -7.103 1.00 58.03 225 TYR A O 1
ATOM 1706 N N . GLY A 1 226 ? 3.961 -4.678 -5.676 1.00 51.69 226 GLY A N 1
ATOM 1707 C CA . GLY A 1 226 ? 4.533 -3.338 -5.843 1.00 51.69 226 GLY A CA 1
ATOM 1708 C C . GLY A 1 226 ? 3.446 -2.274 -5.998 1.00 51.69 226 GLY A C 1
ATOM 1709 O O . GLY A 1 226 ? 2.278 -2.558 -5.755 1.00 51.69 226 GLY A O 1
ATOM 1710 N N . ALA A 1 227 ? 3.806 -1.038 -6.357 1.00 47.69 227 ALA A N 1
ATOM 1711 C CA . ALA A 1 227 ? 2.836 0.057 -6.304 1.00 47.69 227 ALA A CA 1
ATOM 1712 C C . ALA A 1 227 ? 1.608 -0.163 -7.203 1.00 47.69 227 ALA A C 1
ATOM 1714 O O . ALA A 1 227 ? 1.754 -0.554 -8.367 1.00 47.69 227 ALA A O 1
ATOM 1715 N N . ILE A 1 228 ? 0.427 0.141 -6.662 1.00 48.38 228 ILE A N 1
ATOM 1716 C CA . ILE A 1 228 ? -0.846 0.168 -7.393 1.00 48.38 228 ILE A CA 1
ATOM 1717 C C . ILE A 1 228 ? -0.835 1.426 -8.270 1.00 48.38 228 ILE A C 1
ATOM 1719 O O . ILE A 1 228 ? -0.376 2.472 -7.822 1.00 48.38 228 ILE A O 1
ATOM 1723 N N . GLY A 1 229 ? -1.263 1.314 -9.532 1.00 43.72 229 GLY A N 1
ATOM 1724 C CA . GLY A 1 229 ? -1.147 2.355 -10.563 1.00 43.72 229 GLY A CA 1
ATOM 1725 C C . GLY A 1 229 ? -1.334 3.798 -10.068 1.00 43.72 229 GLY A C 1
ATOM 1726 O O . GLY A 1 229 ? -2.459 4.259 -9.921 1.00 43.72 229 GLY A O 1
ATOM 1727 N N . GLY A 1 230 ? -0.208 4.501 -9.883 1.00 38.66 230 GLY A N 1
ATOM 1728 C CA . GLY A 1 230 ? -0.125 5.942 -9.643 1.00 38.66 230 GLY A CA 1
ATOM 1729 C C . GLY A 1 230 ? -0.397 6.403 -8.201 1.00 38.66 230 GLY A C 1
ATOM 1730 O O . GLY A 1 230 ? -1.539 6.462 -7.775 1.00 38.66 230 GLY A O 1
ATOM 1731 N N . VAL A 1 231 ? 0.665 6.916 -7.552 1.00 30.97 231 VAL A N 1
ATOM 1732 C CA . VAL A 1 231 ? 0.709 7.801 -6.352 1.00 30.97 231 VAL A CA 1
ATOM 1733 C C . VAL A 1 231 ? 1.098 7.149 -4.994 1.00 30.97 231 VAL A C 1
ATOM 1735 O O . VAL A 1 231 ? 0.263 6.801 -4.180 1.00 30.97 231 VAL A O 1
ATOM 1738 N N . VAL A 1 232 ? 2.426 7.118 -4.759 1.00 33.16 232 VAL A N 1
ATOM 1739 C CA . VAL A 1 232 ? 3.219 7.442 -3.535 1.00 33.16 232 VAL A CA 1
ATOM 1740 C C . VAL A 1 232 ? 3.001 6.655 -2.223 1.00 33.16 232 VAL A C 1
ATOM 1742 O O . VAL A 1 232 ? 2.017 6.840 -1.522 1.00 33.16 232 VAL A O 1
ATOM 1745 N N . GLY A 1 233 ? 4.079 5.960 -1.810 1.00 30.03 233 GLY A N 1
ATOM 1746 C CA . GLY A 1 233 ? 4.504 5.831 -0.400 1.00 30.03 233 GLY A CA 1
ATOM 1747 C C . GLY A 1 233 ? 4.281 4.486 0.307 1.00 30.03 233 GLY A C 1
ATOM 1748 O O . GLY A 1 233 ? 3.203 4.250 0.830 1.00 30.03 233 GLY A O 1
ATOM 1749 N N . GLY A 1 234 ? 5.306 3.616 0.352 1.00 30.94 234 GLY A N 1
ATOM 1750 C CA . GLY A 1 234 ? 5.253 2.366 1.137 1.00 30.94 234 GLY A CA 1
ATOM 1751 C C . GLY A 1 234 ? 6.121 1.182 0.678 1.00 30.94 234 GLY A C 1
ATOM 1752 O O . GLY A 1 234 ? 5.684 0.045 0.794 1.00 30.94 234 GLY A O 1
ATOM 1753 N N . GLY A 1 235 ? 7.330 1.419 0.153 1.00 43.75 235 GLY A N 1
ATOM 1754 C CA . GLY A 1 235 ? 8.299 0.369 -0.212 1.00 43.75 235 GLY A CA 1
ATOM 1755 C C . GLY A 1 235 ? 9.010 0.671 -1.534 1.00 43.75 235 GLY A C 1
ATOM 1756 O O . GLY A 1 235 ? 8.368 0.826 -2.564 1.00 43.75 235 GLY A O 1
ATOM 1757 N N . ALA A 1 236 ? 10.338 0.806 -1.516 1.00 50.88 236 ALA A N 1
ATOM 1758 C CA . ALA A 1 236 ? 11.204 1.160 -2.654 1.00 50.88 236 ALA A CA 1
ATOM 1759 C C . ALA A 1 236 ? 11.008 2.563 -3.285 1.00 50.88 236 ALA A C 1
ATOM 1761 O O . ALA A 1 236 ? 11.970 3.322 -3.367 1.00 50.88 236 ALA A O 1
ATOM 1762 N N . ILE A 1 237 ? 9.801 2.967 -3.702 1.00 62.09 237 ILE A N 1
ATOM 1763 C CA . ILE A 1 237 ? 9.581 4.267 -4.379 1.00 62.09 237 ILE A CA 1
ATOM 1764 C C . ILE A 1 237 ? 9.571 5.455 -3.412 1.00 62.09 237 ILE A C 1
ATOM 1766 O O . ILE A 1 237 ? 9.982 6.548 -3.793 1.00 62.09 237 ILE A O 1
ATOM 1770 N N . GLY A 1 238 ? 9.214 5.243 -2.140 1.00 53.31 238 GLY A N 1
ATOM 1771 C CA . GLY A 1 238 ? 9.245 6.310 -1.126 1.00 53.31 238 GLY A CA 1
ATOM 1772 C C . GLY A 1 238 ? 10.624 6.976 -0.978 1.00 53.31 238 GLY A C 1
ATOM 1773 O O . GLY A 1 238 ? 10.711 8.151 -0.639 1.00 53.31 238 GLY A O 1
ATOM 1774 N N . ILE A 1 239 ? 11.701 6.258 -1.313 1.00 65.31 239 ILE A N 1
ATOM 1775 C CA . ILE A 1 239 ? 13.075 6.778 -1.348 1.00 65.31 239 ILE A CA 1
ATOM 1776 C C . ILE A 1 239 ? 13.236 7.853 -2.435 1.00 65.31 239 ILE A C 1
ATOM 1778 O O . ILE A 1 239 ? 13.956 8.829 -2.244 1.00 65.31 239 ILE A O 1
ATOM 1782 N N . LEU A 1 240 ? 12.554 7.694 -3.571 1.00 73.94 240 LEU A N 1
ATOM 1783 C CA . LEU A 1 240 ? 12.571 8.658 -4.670 1.00 73.94 240 LEU A CA 1
ATOM 1784 C C . LEU A 1 240 ? 11.644 9.844 -4.411 1.00 73.94 240 LEU A C 1
ATOM 1786 O O . LEU A 1 240 ? 11.978 10.964 -4.788 1.00 73.94 240 LEU A O 1
ATOM 1790 N N . ASP A 1 241 ? 10.530 9.627 -3.710 1.00 69.19 241 ASP A N 1
ATOM 1791 C CA . ASP A 1 241 ? 9.646 10.714 -3.280 1.00 69.19 241 ASP A CA 1
ATOM 1792 C C . ASP A 1 241 ? 10.348 11.679 -2.310 1.00 69.19 241 ASP A C 1
ATOM 1794 O O . ASP A 1 241 ? 10.167 12.890 -2.412 1.00 69.19 241 ASP A O 1
ATOM 1798 N N . GLN A 1 242 ? 11.228 11.175 -1.435 1.00 67.31 242 GLN A N 1
ATOM 1799 C CA . GLN A 1 242 ? 12.033 12.004 -0.521 1.00 67.31 242 GLN A CA 1
ATOM 1800 C C . GLN A 1 242 ? 13.005 12.955 -1.235 1.00 67.31 242 GLN A C 1
ATOM 1802 O O . GLN A 1 242 ? 13.389 13.981 -0.671 1.00 67.31 242 GLN A O 1
ATOM 1807 N N . VAL A 1 243 ? 13.417 12.615 -2.458 1.00 76.38 243 VAL A N 1
ATOM 1808 C CA . VAL A 1 243 ? 14.369 13.403 -3.254 1.00 76.38 243 VAL A CA 1
ATOM 1809 C C . VAL A 1 243 ? 13.721 14.085 -4.458 1.00 76.38 243 VAL A C 1
ATOM 1811 O O . VAL A 1 243 ? 14.416 14.734 -5.240 1.00 76.38 243 VAL A O 1
ATOM 1814 N N . ALA A 1 244 ? 12.398 13.986 -4.609 1.00 80.38 244 ALA A N 1
ATOM 1815 C CA . ALA A 1 244 ? 11.666 14.690 -5.651 1.00 80.38 244 ALA A CA 1
ATOM 1816 C C . ALA A 1 244 ? 11.878 16.210 -5.526 1.00 80.38 244 ALA A C 1
ATOM 1818 O O . ALA A 1 244 ? 11.875 16.777 -4.433 1.00 80.38 244 ALA A O 1
ATOM 1819 N N . GLY A 1 245 ? 12.113 16.879 -6.655 1.00 80.69 245 GLY A N 1
ATOM 1820 C CA . GLY A 1 245 ? 12.444 18.306 -6.687 1.00 80.69 245 GLY A CA 1
ATOM 1821 C C . GLY A 1 245 ? 13.876 18.645 -6.254 1.00 80.69 245 GLY A C 1
ATOM 1822 O O . GLY A 1 245 ? 14.270 19.806 -6.350 1.00 80.69 245 GLY A O 1
ATOM 1823 N N . GLN A 1 246 ? 14.685 17.664 -5.843 1.00 85.62 246 GLN A N 1
ATOM 1824 C CA . GLN A 1 246 ? 16.103 17.850 -5.531 1.00 85.62 246 GLN A CA 1
ATOM 1825 C C . GLN A 1 246 ? 16.981 17.393 -6.696 1.00 85.62 246 GLN A C 1
ATOM 1827 O O . GLN A 1 246 ? 16.611 16.523 -7.480 1.00 85.62 246 GLN A O 1
ATOM 1832 N N . ARG A 1 247 ? 18.175 17.973 -6.824 1.00 89.19 247 ARG A N 1
ATOM 1833 C CA . ARG A 1 247 ? 19.187 17.502 -7.777 1.00 89.19 247 ARG A CA 1
ATOM 1834 C C . ARG A 1 247 ? 20.090 16.492 -7.076 1.00 89.19 247 ARG A C 1
ATOM 1836 O O . ARG A 1 247 ? 20.736 16.846 -6.094 1.00 89.19 247 ARG A O 1
ATOM 1843 N N . ILE A 1 248 ? 20.165 15.265 -7.593 1.00 85.12 248 ILE A N 1
ATOM 1844 C CA . ILE A 1 248 ? 20.926 14.175 -6.965 1.00 85.12 248 ILE A CA 1
ATOM 1845 C C . ILE A 1 248 ? 22.186 13.857 -7.772 1.00 85.12 248 ILE A C 1
ATOM 1847 O O . ILE A 1 248 ? 22.139 13.699 -8.995 1.00 85.12 248 ILE A O 1
ATOM 1851 N N . GLY A 1 249 ? 23.327 13.756 -7.083 1.00 85.88 249 GLY A N 1
ATOM 1852 C CA . GLY A 1 249 ? 24.631 13.507 -7.700 1.00 85.88 249 GLY A CA 1
ATOM 1853 C C . GLY A 1 249 ? 24.972 14.551 -8.769 1.00 85.88 249 GLY A C 1
ATOM 1854 O O . GLY A 1 249 ? 24.877 15.754 -8.535 1.00 85.88 249 GLY A O 1
ATOM 1855 N N . SER A 1 250 ? 25.335 14.101 -9.972 1.00 85.75 250 SER A N 1
ATOM 1856 C CA . SER A 1 250 ? 25.646 14.994 -11.099 1.00 85.75 250 SER A CA 1
ATOM 1857 C C . SER A 1 250 ? 24.421 15.723 -11.680 1.00 85.75 250 SER A C 1
ATOM 1859 O O . SER A 1 250 ? 24.576 16.627 -12.504 1.00 85.75 250 SER A O 1
ATOM 1861 N N . GLY A 1 251 ? 23.197 15.376 -11.263 1.00 87.06 251 GLY A N 1
ATOM 1862 C CA . GLY A 1 251 ? 21.945 15.856 -11.862 1.00 87.06 251 GLY A CA 1
ATOM 1863 C C . GLY A 1 251 ? 21.570 15.176 -13.179 1.00 87.06 251 GLY A C 1
ATOM 1864 O O . GLY A 1 251 ? 20.675 15.649 -13.873 1.00 87.06 251 GLY A O 1
ATOM 1865 N N . GLN A 1 252 ? 22.282 14.110 -13.542 1.00 91.19 252 GLN A N 1
ATOM 1866 C CA . GLN A 1 252 ? 22.047 13.316 -14.747 1.00 91.19 252 GLN A CA 1
ATOM 1867 C C . GLN A 1 252 ? 21.181 12.095 -14.429 1.00 91.19 252 GLN A C 1
ATOM 1869 O O . GLN A 1 252 ? 21.145 11.628 -13.285 1.00 91.19 252 GLN A O 1
ATOM 1874 N N . CYS A 1 253 ? 20.541 11.527 -15.448 1.00 93.31 253 CYS A N 1
ATOM 1875 C CA . CYS A 1 253 ? 19.616 10.399 -15.291 1.00 93.31 253 CYS A CA 1
ATOM 1876 C C . CYS A 1 253 ? 20.284 9.191 -14.624 1.00 93.31 253 CYS A C 1
ATOM 1878 O O . CYS A 1 253 ? 19.725 8.554 -13.726 1.00 93.31 253 CYS A O 1
ATOM 1880 N N . TYR A 1 254 ? 21.549 8.970 -14.979 1.00 93.88 254 TYR A N 1
ATOM 1881 C CA . TYR A 1 254 ? 22.410 7.956 -14.389 1.00 93.88 254 TYR A CA 1
ATOM 1882 C C . TYR A 1 254 ? 22.549 8.102 -12.870 1.00 93.88 254 TYR A C 1
ATOM 1884 O O . TYR A 1 254 ? 22.462 7.119 -12.139 1.00 93.88 254 TYR A O 1
ATOM 1892 N N . ALA A 1 255 ? 22.723 9.329 -12.371 1.00 92.12 255 ALA A N 1
ATOM 1893 C CA . ALA A 1 255 ? 22.928 9.575 -10.947 1.00 92.12 255 ALA A CA 1
ATOM 1894 C C . ALA A 1 255 ? 21.683 9.238 -10.114 1.00 92.12 255 ALA A C 1
ATOM 1896 O O . ALA A 1 255 ? 21.823 8.742 -8.999 1.00 92.12 255 ALA A O 1
ATOM 1897 N N . LEU A 1 256 ? 20.478 9.441 -10.661 1.00 93.38 256 LEU A N 1
ATOM 1898 C CA . LEU A 1 256 ? 19.239 9.063 -9.972 1.00 93.38 256 LEU A CA 1
ATOM 1899 C C . LEU A 1 256 ? 19.107 7.545 -9.907 1.00 93.38 256 LEU A C 1
ATOM 1901 O O . LEU A 1 256 ? 18.809 6.987 -8.856 1.00 93.38 256 LEU A O 1
ATOM 1905 N N . THR A 1 257 ? 19.373 6.884 -11.032 1.00 94.50 257 THR A N 1
ATOM 1906 C CA . THR A 1 257 ? 19.328 5.422 -11.131 1.00 94.50 257 THR A CA 1
ATOM 1907 C C . THR A 1 257 ? 20.356 4.780 -10.196 1.00 94.50 257 THR A C 1
ATOM 1909 O O . THR A 1 257 ? 20.038 3.829 -9.488 1.00 94.50 257 THR A O 1
ATOM 1912 N N . SER A 1 258 ? 21.565 5.348 -10.122 1.00 93.19 258 SER A N 1
ATOM 1913 C CA . SER A 1 258 ? 22.603 4.911 -9.188 1.00 93.19 258 SER A CA 1
ATOM 1914 C C . SER A 1 258 ? 22.193 5.098 -7.732 1.00 93.19 258 SER A C 1
ATOM 1916 O O . SER A 1 258 ? 22.375 4.184 -6.933 1.00 93.19 258 SER A O 1
ATOM 1918 N N . TYR A 1 259 ? 21.634 6.260 -7.386 1.00 89.31 259 TYR A N 1
ATOM 1919 C CA . TYR A 1 259 ? 21.120 6.523 -6.042 1.00 89.31 259 TYR A CA 1
ATOM 1920 C C . TYR A 1 259 ? 20.044 5.504 -5.654 1.00 89.31 259 TYR A C 1
ATOM 1922 O O . TYR A 1 259 ? 20.102 4.922 -4.574 1.00 89.31 259 TYR A O 1
ATOM 1930 N N . TYR A 1 260 ? 19.097 5.238 -6.555 1.00 89.81 260 TYR A N 1
ATOM 1931 C CA . TYR A 1 260 ? 18.053 4.246 -6.329 1.00 89.81 260 TYR A CA 1
ATOM 1932 C C . TYR A 1 260 ? 18.628 2.842 -6.103 1.00 89.81 260 TYR A C 1
ATOM 1934 O O . TYR A 1 260 ? 18.321 2.213 -5.093 1.00 89.81 260 TYR A O 1
ATOM 1942 N N . ALA A 1 261 ? 19.507 2.371 -6.993 1.00 87.88 261 ALA A N 1
ATOM 1943 C CA . ALA A 1 261 ? 20.140 1.058 -6.878 1.00 87.88 261 ALA A CA 1
ATOM 1944 C C . ALA A 1 261 ? 20.926 0.906 -5.560 1.00 87.88 261 ALA A C 1
ATOM 1946 O O . ALA A 1 261 ? 20.834 -0.126 -4.892 1.00 87.88 261 ALA A O 1
ATOM 1947 N N . GLU A 1 262 ? 21.649 1.949 -5.140 1.00 84.19 262 GLU A N 1
ATOM 1948 C CA . GLU A 1 262 ? 22.366 1.976 -3.864 1.00 84.19 262 GLU A CA 1
ATOM 1949 C C . GLU A 1 262 ? 21.414 1.822 -2.676 1.00 84.19 262 GLU A C 1
ATOM 1951 O O . GLU A 1 262 ? 21.625 0.961 -1.820 1.00 84.19 262 GLU A O 1
ATOM 1956 N N . LYS A 1 263 ? 20.339 2.615 -2.644 1.00 79.38 263 LYS A N 1
ATOM 1957 C CA . LYS A 1 263 ? 19.355 2.573 -1.557 1.00 79.38 263 LYS A CA 1
ATOM 1958 C C . LYS A 1 263 ? 18.562 1.270 -1.519 1.00 79.38 263 LYS A C 1
ATOM 1960 O O . LYS A 1 263 ? 18.164 0.843 -0.444 1.00 79.38 263 LYS A O 1
ATOM 1965 N N . MET A 1 264 ? 18.424 0.608 -2.662 1.00 74.38 264 MET A N 1
ATOM 1966 C CA . MET A 1 264 ? 17.831 -0.722 -2.797 1.00 74.38 264 MET A CA 1
ATOM 1967 C C . MET A 1 264 ? 18.825 -1.867 -2.514 1.00 74.38 264 MET A C 1
ATOM 1969 O O . MET A 1 264 ? 18.524 -3.033 -2.760 1.00 74.38 264 MET A O 1
ATOM 1973 N N . GLY A 1 265 ? 20.026 -1.567 -2.004 1.00 73.94 265 GLY A N 1
ATOM 1974 C CA . GLY A 1 265 ? 20.991 -2.573 -1.548 1.00 73.94 265 GLY A CA 1
ATOM 1975 C C . GLY A 1 265 ? 21.835 -3.223 -2.649 1.00 73.94 265 GLY A C 1
ATOM 1976 O O . GLY A 1 265 ? 22.575 -4.170 -2.368 1.00 73.94 265 GLY A O 1
ATOM 1977 N N . PHE A 1 266 ? 21.772 -2.723 -3.889 1.00 82.19 266 PHE A N 1
ATOM 1978 C CA . PHE A 1 266 ? 22.687 -3.140 -4.956 1.00 82.19 266 PHE A CA 1
ATOM 1979 C C . PHE A 1 266 ? 24.093 -2.560 -4.736 1.00 82.19 266 PHE A C 1
ATOM 1981 O O . PHE A 1 266 ? 25.092 -3.282 -4.801 1.00 82.19 266 PHE A O 1
ATOM 1988 N N . GLY A 1 267 ? 24.139 -1.264 -4.419 1.00 83.50 267 GLY A N 1
ATOM 1989 C CA . GLY A 1 267 ? 25.342 -0.432 -4.370 1.00 83.50 267 GLY A CA 1
ATOM 1990 C C . GLY A 1 267 ? 25.323 0.655 -5.449 1.00 83.50 267 GLY A C 1
ATOM 1991 O O . GLY A 1 267 ? 24.517 0.606 -6.378 1.00 83.50 267 GLY A O 1
ATOM 1992 N N . ALA A 1 268 ? 26.200 1.651 -5.318 1.00 88.38 268 ALA A N 1
ATOM 1993 C CA . ALA A 1 268 ? 26.321 2.712 -6.312 1.00 88.38 268 ALA A CA 1
ATOM 1994 C C . ALA A 1 268 ? 26.822 2.156 -7.657 1.00 88.38 268 ALA A C 1
ATOM 1996 O O . ALA A 1 268 ? 27.781 1.380 -7.717 1.00 88.38 268 ALA A O 1
ATOM 1997 N N . LEU A 1 269 ? 26.191 2.588 -8.748 1.00 92.31 269 LEU A N 1
ATOM 1998 C CA . LEU A 1 269 ? 26.567 2.209 -10.103 1.00 92.31 269 LEU A CA 1
ATOM 1999 C C . LEU A 1 269 ? 27.809 3.007 -10.508 1.00 92.31 269 LEU A C 1
ATOM 2001 O O . LEU A 1 269 ? 27.748 4.215 -10.728 1.00 92.31 269 LEU A O 1
ATOM 2005 N N . SER A 1 270 ? 28.952 2.330 -10.593 1.00 83.31 270 SER A N 1
ATOM 2006 C CA . SER A 1 270 ? 30.239 2.923 -10.975 1.00 83.31 270 SER A CA 1
ATOM 2007 C C . SER A 1 270 ? 30.834 2.223 -12.199 1.00 83.31 270 SER A C 1
ATOM 2009 O O . SER A 1 270 ? 30.560 1.052 -12.435 1.00 83.31 270 SER A O 1
ATOM 2011 N N . GLY A 1 271 ? 31.591 2.943 -13.029 1.00 75.19 271 GLY A N 1
ATOM 2012 C CA . GLY A 1 271 ? 32.282 2.375 -14.199 1.00 75.19 271 GLY A CA 1
ATOM 2013 C C . GLY A 1 271 ? 31.457 2.215 -15.487 1.00 75.19 271 GLY A C 1
ATOM 2014 O O . GLY A 1 271 ? 32.049 1.952 -16.529 1.00 75.19 271 GLY A O 1
ATOM 2015 N N . GLY A 1 272 ? 30.136 2.418 -15.451 1.00 76.62 272 GLY A N 1
ATOM 2016 C CA . GLY A 1 272 ? 29.290 2.499 -16.648 1.00 76.62 272 GLY A CA 1
ATOM 2017 C C . GLY A 1 272 ? 29.343 3.888 -17.292 1.00 76.62 272 GLY A C 1
ATOM 2018 O O . GLY A 1 272 ? 29.487 4.896 -16.596 1.00 76.62 272 GLY A O 1
ATOM 2019 N N . ILE A 1 273 ? 29.244 3.946 -18.625 1.00 78.25 273 ILE A N 1
ATOM 2020 C CA . ILE A 1 273 ? 29.331 5.202 -19.400 1.00 78.25 273 ILE A CA 1
ATOM 2021 C C . ILE A 1 273 ? 27.959 5.631 -19.936 1.00 78.25 273 ILE A C 1
ATOM 2023 O O . ILE A 1 273 ? 27.660 6.823 -19.980 1.00 78.25 273 ILE A O 1
ATOM 2027 N N . ALA A 1 274 ? 27.109 4.686 -20.347 1.00 94.38 274 ALA A N 1
ATOM 2028 C CA . ALA A 1 274 ? 25.862 4.978 -21.047 1.00 94.38 274 ALA A CA 1
ATOM 2029 C C . ALA A 1 274 ? 24.643 4.408 -20.315 1.00 94.38 274 ALA A C 1
ATOM 2031 O O . ALA A 1 274 ? 24.607 3.234 -19.959 1.00 94.38 274 ALA A O 1
ATOM 2032 N N . ALA A 1 275 ? 23.599 5.225 -20.167 1.00 96.44 275 ALA A N 1
ATOM 2033 C CA . ALA A 1 275 ? 22.335 4.827 -19.553 1.00 96.44 275 ALA A CA 1
ATOM 2034 C C . ALA A 1 275 ? 21.686 3.618 -20.253 1.00 96.44 275 ALA A C 1
ATOM 2036 O O . ALA A 1 275 ? 21.177 2.718 -19.591 1.00 96.44 275 ALA A O 1
ATOM 2037 N N . ALA A 1 276 ? 21.770 3.543 -21.585 1.00 97.06 276 ALA A N 1
ATOM 2038 C CA . ALA A 1 276 ? 21.245 2.414 -22.357 1.00 97.06 276 ALA A CA 1
ATOM 2039 C C . ALA A 1 276 ? 21.902 1.062 -22.008 1.00 97.06 276 ALA A C 1
ATOM 2041 O O . ALA A 1 276 ? 21.304 0.011 -22.248 1.00 97.06 276 ALA A O 1
ATOM 2042 N N . ASP A 1 277 ? 23.126 1.084 -21.475 1.00 97.19 277 ASP A N 1
ATOM 2043 C CA . ASP A 1 277 ? 23.947 -0.102 -21.238 1.00 97.19 277 ASP A CA 1
ATOM 2044 C C . ASP A 1 277 ? 23.893 -0.598 -19.780 1.00 97.19 277 ASP A C 1
ATOM 2046 O O . ASP A 1 277 ? 24.334 -1.712 -19.504 1.00 97.19 277 ASP A O 1
ATOM 2050 N N . ILE A 1 278 ? 23.245 0.141 -18.867 1.00 97.31 278 ILE A N 1
ATOM 2051 C CA . ILE A 1 278 ? 23.142 -0.194 -17.431 1.00 97.31 278 ILE A CA 1
ATOM 2052 C C . ILE A 1 278 ? 22.706 -1.650 -17.194 1.00 97.31 278 ILE A C 1
ATOM 2054 O O . ILE A 1 278 ? 23.234 -2.320 -16.307 1.00 97.31 278 ILE A O 1
ATOM 2058 N N . GLY A 1 279 ? 21.777 -2.182 -17.994 1.00 95.00 279 GLY A N 1
ATOM 2059 C CA . GLY A 1 279 ? 21.315 -3.570 -17.861 1.00 95.00 279 GLY A CA 1
ATOM 2060 C C . GLY A 1 279 ? 22.397 -4.638 -18.069 1.00 95.00 279 GLY A C 1
ATOM 2061 O O . GLY A 1 279 ? 22.278 -5.721 -17.504 1.00 95.00 279 GLY A O 1
ATOM 2062 N N . LYS A 1 280 ? 23.452 -4.356 -18.844 1.00 94.31 280 LYS A N 1
ATOM 2063 C CA . LYS A 1 280 ? 24.565 -5.292 -19.110 1.00 94.31 280 LYS A CA 1
ATOM 2064 C C . LYS A 1 280 ? 25.872 -4.911 -18.409 1.00 94.31 280 LYS A C 1
ATOM 2066 O O . LYS A 1 280 ? 26.723 -5.777 -18.244 1.00 94.31 280 LYS A O 1
ATOM 2071 N N . ASP A 1 281 ? 26.027 -3.652 -18.001 1.00 95.31 281 ASP A N 1
ATOM 2072 C CA . ASP A 1 281 ? 27.268 -3.141 -17.402 1.00 95.31 281 ASP A CA 1
ATOM 2073 C C . ASP A 1 281 ? 27.531 -3.710 -15.997 1.00 95.31 281 ASP A C 1
ATOM 2075 O O . ASP A 1 281 ? 28.668 -3.715 -15.525 1.00 95.31 281 ASP A O 1
ATOM 2079 N N . TYR A 1 282 ? 26.494 -4.224 -15.329 1.00 94.81 282 TYR A N 1
ATOM 2080 C CA . TYR A 1 282 ? 26.558 -4.685 -13.945 1.00 94.81 282 TYR A CA 1
ATOM 2081 C C . TYR A 1 282 ? 26.083 -6.128 -13.779 1.00 94.81 282 TYR A C 1
ATOM 2083 O O . TYR A 1 282 ? 25.138 -6.578 -14.426 1.00 94.81 282 TYR A O 1
ATOM 2091 N N . ASN A 1 283 ? 26.690 -6.849 -12.831 1.00 93.31 283 ASN A N 1
ATOM 2092 C CA . ASN A 1 283 ? 26.226 -8.177 -12.429 1.00 93.31 283 ASN A CA 1
ATOM 2093 C C . ASN A 1 283 ? 25.024 -8.073 -11.473 1.00 93.31 283 ASN A C 1
ATOM 2095 O O . ASN A 1 283 ? 25.124 -8.351 -10.278 1.00 93.31 283 ASN A O 1
ATOM 2099 N N . TRP A 1 284 ? 23.882 -7.660 -12.019 1.00 92.12 284 TRP A N 1
ATOM 2100 C CA . TRP A 1 284 ? 22.598 -7.535 -11.321 1.00 92.12 284 TRP A CA 1
ATOM 2101 C C . TRP A 1 284 ? 22.211 -8.809 -10.553 1.00 92.12 284 TRP A C 1
ATOM 2103 O O . TRP A 1 284 ? 21.827 -8.757 -9.379 1.00 92.12 284 TRP A O 1
ATOM 2113 N N . ALA A 1 285 ? 22.426 -9.969 -11.176 1.00 90.12 285 ALA A N 1
ATOM 2114 C CA . ALA A 1 285 ? 22.101 -11.271 -10.604 1.00 90.12 285 ALA A CA 1
ATOM 2115 C C . ALA A 1 285 ? 22.866 -11.573 -9.302 1.00 90.12 285 ALA A C 1
ATOM 2117 O O . ALA A 1 285 ? 22.317 -12.232 -8.420 1.00 90.12 285 ALA A O 1
ATOM 2118 N N . ALA A 1 286 ? 24.083 -11.041 -9.116 1.00 86.62 286 ALA A N 1
ATOM 2119 C CA . ALA A 1 286 ? 24.856 -11.225 -7.879 1.00 86.62 286 ALA A CA 1
ATOM 2120 C C . ALA A 1 286 ? 24.171 -10.644 -6.630 1.00 86.62 286 ALA A C 1
ATOM 2122 O O . ALA A 1 286 ? 24.522 -10.999 -5.505 1.00 86.62 286 ALA A O 1
ATOM 2123 N N . LYS A 1 287 ? 23.200 -9.746 -6.818 1.00 78.44 287 LYS A N 1
ATOM 2124 C CA . LYS A 1 287 ? 22.389 -9.145 -5.753 1.00 78.44 287 LYS A CA 1
ATOM 2125 C C . LYS A 1 287 ? 20.912 -9.532 -5.856 1.00 78.44 287 LYS A C 1
ATOM 2127 O O . LYS A 1 287 ? 20.074 -8.899 -5.225 1.00 78.44 287 LYS A O 1
ATOM 2132 N N . GLY A 1 288 ? 20.590 -10.553 -6.652 1.00 78.44 288 GLY A N 1
ATOM 2133 C CA . GLY A 1 288 ? 19.226 -11.054 -6.825 1.00 78.44 288 GLY A CA 1
ATOM 2134 C C . GLY A 1 288 ? 18.332 -10.196 -7.723 1.00 78.44 288 GLY A C 1
ATOM 2135 O O . GLY A 1 288 ? 17.131 -10.440 -7.775 1.00 78.44 288 GLY A O 1
ATOM 2136 N N . TRP A 1 289 ? 18.890 -9.213 -8.433 1.00 86.81 289 TRP A N 1
ATOM 2137 C CA . TRP A 1 289 ? 18.143 -8.431 -9.417 1.00 86.81 289 TRP A CA 1
ATOM 2138 C C . TRP A 1 289 ? 18.010 -9.221 -10.719 1.00 86.81 289 TRP A C 1
ATOM 2140 O O . TRP A 1 289 ? 18.933 -9.932 -11.126 1.00 86.81 289 TRP A O 1
ATOM 2150 N N . GLN A 1 290 ? 16.877 -9.070 -11.401 1.00 89.56 290 GLN A N 1
ATOM 2151 C CA . GLN A 1 290 ? 16.618 -9.729 -12.680 1.00 89.56 290 GLN A CA 1
ATOM 2152 C C . GLN A 1 290 ? 16.665 -8.713 -13.819 1.00 89.56 290 GLN A C 1
ATOM 2154 O O . GLN A 1 290 ? 15.973 -7.704 -13.778 1.00 89.56 290 GLN A O 1
ATOM 2159 N N . VAL A 1 291 ? 17.422 -9.010 -14.875 1.00 94.19 291 VAL A N 1
ATOM 2160 C CA . VAL A 1 291 ? 17.493 -8.168 -16.077 1.00 94.19 291 VAL A CA 1
ATOM 2161 C C . VAL A 1 291 ? 16.674 -8.794 -17.199 1.00 94.19 291 VAL A C 1
ATOM 2163 O O . VAL A 1 291 ? 16.836 -9.974 -17.511 1.00 94.19 291 VAL A O 1
ATOM 2166 N N . ILE A 1 292 ? 15.838 -7.989 -17.848 1.00 92.25 292 ILE A N 1
ATOM 2167 C CA . ILE A 1 292 ? 15.201 -8.301 -19.126 1.00 92.25 292 ILE A CA 1
ATOM 2168 C C . ILE A 1 292 ? 15.821 -7.400 -20.190 1.00 92.25 292 ILE A C 1
ATOM 2170 O O . ILE A 1 292 ? 15.620 -6.187 -20.187 1.00 92.25 292 ILE A O 1
ATOM 2174 N N . THR A 1 293 ? 16.566 -7.992 -21.116 1.00 92.62 293 THR A N 1
ATOM 2175 C CA . THR A 1 293 ? 17.149 -7.292 -22.264 1.00 92.62 293 THR A CA 1
ATOM 2176 C C . THR A 1 293 ? 16.183 -7.287 -23.450 1.00 92.62 293 THR A C 1
ATOM 2178 O O . THR A 1 293 ? 15.473 -8.263 -23.682 1.00 92.62 293 THR A O 1
ATOM 2181 N N . ASP A 1 294 ? 16.142 -6.172 -24.186 1.00 88.25 294 ASP A N 1
ATOM 2182 C CA . ASP A 1 294 ? 15.302 -5.961 -25.380 1.00 88.25 294 ASP A CA 1
ATOM 2183 C C . ASP A 1 294 ? 13.845 -6.469 -25.228 1.00 88.25 294 ASP A C 1
ATOM 2185 O O . ASP A 1 294 ? 13.378 -7.321 -25.999 1.00 88.25 294 ASP A O 1
ATOM 2189 N N . PRO A 1 295 ? 13.115 -5.983 -24.203 1.00 86.94 295 PRO A N 1
ATOM 2190 C CA . PRO A 1 295 ? 11.788 -6.483 -23.864 1.00 86.94 295 PRO A CA 1
ATOM 2191 C C . PRO A 1 295 ? 10.792 -6.301 -25.019 1.00 86.94 295 PRO A C 1
ATOM 2193 O O . PRO A 1 295 ? 10.643 -5.218 -25.580 1.00 86.94 295 PRO A O 1
ATOM 2196 N N . LYS A 1 296 ? 10.067 -7.377 -25.354 1.00 77.56 296 LYS A N 1
ATOM 2197 C CA . LYS A 1 296 ? 9.075 -7.401 -26.453 1.00 77.56 296 LYS A CA 1
ATOM 2198 C C . LYS A 1 296 ? 7.643 -7.111 -26.017 1.00 77.56 296 LYS A C 1
ATOM 2200 O O . LYS A 1 296 ? 6.800 -6.807 -26.850 1.00 77.56 296 LYS A O 1
ATOM 2205 N N . ALA A 1 297 ? 7.378 -7.214 -24.724 1.00 73.38 297 ALA A N 1
ATOM 2206 C CA . ALA A 1 297 ? 6.088 -6.935 -24.120 1.00 73.38 297 ALA A CA 1
ATOM 2207 C C . ALA A 1 297 ? 6.309 -6.199 -22.801 1.00 73.38 297 ALA A C 1
ATOM 2209 O O . ALA A 1 297 ? 7.362 -6.341 -22.170 1.00 73.38 297 ALA A O 1
ATOM 2210 N N . MET A 1 298 ? 5.307 -5.435 -22.382 1.00 65.38 298 MET A N 1
ATOM 2211 C CA . MET A 1 298 ? 5.350 -4.708 -21.124 1.00 65.38 298 MET A CA 1
ATOM 2212 C C . MET A 1 298 ? 5.187 -5.691 -19.959 1.00 65.38 298 MET A C 1
ATOM 2214 O O . MET A 1 298 ? 4.088 -6.115 -19.626 1.00 65.38 298 MET A O 1
ATOM 2218 N N . LYS A 1 299 ? 6.319 -6.089 -19.374 1.00 69.56 299 LYS A N 1
ATOM 2219 C CA . LYS A 1 299 ? 6.409 -6.868 -18.125 1.00 69.56 299 LYS A CA 1
ATOM 2220 C C . LYS A 1 299 ? 6.918 -6.013 -16.962 1.00 69.56 299 LYS A C 1
ATOM 2222 O O . LYS A 1 299 ? 7.482 -6.536 -16.005 1.00 69.56 299 LYS A O 1
ATOM 2227 N N . MET A 1 300 ? 6.784 -4.699 -17.110 1.00 76.88 300 MET A N 1
ATOM 2228 C CA . MET A 1 300 ? 7.293 -3.719 -16.165 1.00 76.88 300 MET A CA 1
ATOM 2229 C C . MET A 1 300 ? 6.477 -3.731 -14.886 1.00 76.88 300 MET A C 1
ATOM 2231 O O . MET A 1 300 ? 5.267 -3.953 -14.906 1.00 76.88 300 MET A O 1
ATOM 2235 N N . LYS A 1 301 ? 7.161 -3.446 -13.790 1.00 75.88 301 LYS A N 1
ATOM 2236 C CA . LYS A 1 301 ? 6.605 -3.343 -12.452 1.00 75.88 301 LYS A CA 1
ATOM 2237 C C . LYS A 1 301 ? 7.087 -2.049 -11.825 1.00 75.88 301 LYS A C 1
ATOM 2239 O O . LYS A 1 301 ? 8.123 -1.494 -12.196 1.00 75.88 301 LYS A O 1
ATOM 2244 N N . THR A 1 302 ? 6.337 -1.566 -10.849 1.00 74.12 302 THR A N 1
ATOM 2245 C CA . THR A 1 302 ? 6.808 -0.453 -10.032 1.00 74.12 302 THR A CA 1
ATOM 2246 C C . THR A 1 302 ? 8.097 -0.841 -9.301 1.00 74.12 302 THR A C 1
ATOM 2248 O O . THR A 1 302 ? 8.187 -1.929 -8.740 1.00 74.12 302 THR A O 1
ATOM 2251 N N . GLY A 1 303 ? 9.077 0.059 -9.293 1.00 77.31 303 GLY A N 1
ATOM 2252 C CA . GLY A 1 303 ? 10.418 -0.163 -8.755 1.00 77.31 303 GLY A CA 1
ATOM 2253 C C . GLY A 1 303 ? 11.434 -0.618 -9.799 1.00 77.31 303 GLY A C 1
ATOM 2254 O O . GLY A 1 303 ? 12.630 -0.611 -9.523 1.00 77.31 303 GLY A O 1
ATOM 2255 N N . ASP A 1 304 ? 11.002 -0.970 -11.008 1.00 88.88 304 ASP A N 1
ATOM 2256 C CA . ASP A 1 304 ? 11.942 -1.337 -12.059 1.00 88.88 304 ASP A CA 1
ATOM 2257 C C . ASP A 1 304 ? 12.821 -0.152 -12.459 1.00 88.88 304 ASP A C 1
ATOM 2259 O O . ASP A 1 304 ? 12.348 0.978 -12.602 1.00 88.88 304 ASP A O 1
ATOM 2263 N N . ILE A 1 305 ? 14.093 -0.426 -12.734 1.00 95.12 305 ILE A N 1
ATOM 2264 C CA . ILE A 1 305 ? 14.920 0.493 -13.515 1.00 95.12 305 ILE A CA 1
ATOM 2265 C C . ILE A 1 305 ? 14.621 0.228 -14.989 1.00 95.12 305 ILE A C 1
ATOM 2267 O O . ILE A 1 305 ? 14.709 -0.912 -15.452 1.00 95.12 305 ILE A O 1
ATOM 2271 N N . ILE A 1 306 ? 14.287 1.277 -15.736 1.00 96.56 306 ILE A N 1
ATOM 2272 C CA . ILE A 1 306 ? 14.084 1.216 -17.183 1.00 96.56 306 ILE A CA 1
ATOM 2273 C C . ILE A 1 306 ? 15.192 1.982 -17.900 1.00 96.56 306 ILE A C 1
ATOM 2275 O O . ILE A 1 306 ? 15.424 3.158 -17.631 1.00 96.56 306 ILE A O 1
ATOM 2279 N N . ASN A 1 307 ? 15.830 1.316 -18.862 1.00 97.75 307 ASN A N 1
ATOM 2280 C CA . ASN A 1 307 ? 16.873 1.888 -19.705 1.00 97.75 307 ASN A CA 1
ATOM 2281 C C . ASN A 1 307 ? 16.365 2.008 -21.141 1.00 97.75 307 ASN A C 1
ATOM 2283 O O . ASN A 1 307 ? 15.957 1.018 -21.754 1.00 97.75 307 ASN A O 1
ATOM 2287 N N . PHE A 1 308 ? 16.432 3.206 -21.704 1.00 97.44 308 PHE A N 1
ATOM 2288 C CA . PHE A 1 308 ? 16.023 3.506 -23.069 1.00 97.44 308 PHE A CA 1
ATOM 2289 C C . PHE A 1 308 ? 17.206 3.434 -24.032 1.00 97.44 308 PHE A C 1
ATOM 2291 O O . PHE A 1 308 ? 18.323 3.853 -23.719 1.00 97.44 308 PHE A O 1
ATOM 2298 N N . LYS A 1 309 ? 16.945 2.916 -25.235 1.00 97.75 309 LYS A N 1
ATOM 2299 C CA . LYS A 1 309 ? 17.915 2.848 -26.326 1.00 97.75 309 LYS A CA 1
ATOM 2300 C C . LYS A 1 309 ? 18.329 4.249 -26.757 1.00 97.75 309 LYS A C 1
ATOM 2302 O O . LYS A 1 309 ? 17.550 5.200 -26.722 1.00 97.75 309 LYS A O 1
ATOM 2307 N N . ARG A 1 310 ? 19.556 4.327 -27.255 1.00 97.44 310 ARG A N 1
ATOM 2308 C CA . ARG A 1 310 ? 20.064 5.472 -28.011 1.00 97.44 310 ARG A CA 1
ATOM 2309 C C . ARG A 1 310 ? 19.124 5.774 -29.178 1.00 97.44 310 ARG A C 1
ATOM 2311 O O . ARG A 1 310 ? 18.799 4.860 -29.934 1.00 97.44 310 ARG A O 1
ATOM 2318 N N . GLY A 1 311 ? 18.666 7.019 -29.300 1.00 95.94 311 GLY A N 1
ATOM 2319 C CA . GLY A 1 311 ? 17.706 7.417 -30.336 1.00 95.94 311 GLY A CA 1
ATOM 2320 C C . GLY A 1 311 ? 16.292 6.844 -30.170 1.00 95.94 311 GLY A C 1
ATOM 2321 O O . GLY A 1 311 ? 15.491 6.945 -31.096 1.00 95.94 311 GLY A O 1
ATOM 2322 N N . GLY A 1 312 ? 15.974 6.226 -29.026 1.00 95.81 312 GLY A N 1
ATOM 2323 C CA . GLY A 1 312 ? 14.613 5.797 -28.698 1.00 95.81 312 GLY A CA 1
ATOM 2324 C C . GLY A 1 312 ? 13.651 6.978 -28.537 1.00 95.81 312 GLY A C 1
ATOM 2325 O O . GLY A 1 312 ? 14.067 8.132 -28.507 1.00 95.81 312 GLY A O 1
ATOM 2326 N N . LEU A 1 313 ? 12.358 6.696 -28.408 1.00 96.38 313 LEU A N 1
ATOM 2327 C CA . LEU A 1 313 ? 11.313 7.703 -28.221 1.00 96.38 313 LEU A CA 1
ATOM 2328 C C . LEU A 1 313 ? 10.672 7.579 -26.838 1.00 96.38 313 LEU A C 1
ATOM 2330 O O . LEU A 1 313 ? 10.299 6.480 -26.429 1.00 96.38 313 LEU A O 1
ATOM 2334 N N . ILE A 1 314 ? 10.502 8.714 -26.160 1.00 94.75 314 ILE A N 1
ATOM 2335 C CA . ILE A 1 314 ? 9.723 8.850 -24.923 1.00 94.75 314 ILE A CA 1
ATOM 2336 C C . ILE A 1 314 ? 8.739 10.004 -25.106 1.00 94.75 314 ILE A C 1
ATOM 2338 O O . ILE A 1 314 ? 9.142 11.121 -25.413 1.00 94.75 314 ILE A O 1
ATOM 2342 N N . ASN A 1 315 ? 7.453 9.749 -24.898 1.00 92.56 315 ASN A N 1
ATOM 2343 C CA . ASN A 1 315 ? 6.396 10.748 -24.972 1.00 92.56 315 ASN A CA 1
ATOM 2344 C C . ASN A 1 315 ? 5.995 11.197 -23.567 1.00 92.56 315 ASN A C 1
ATOM 2346 O O . ASN A 1 315 ? 5.487 10.402 -22.776 1.00 92.56 315 ASN A O 1
ATOM 2350 N N . TYR A 1 316 ? 6.176 12.480 -23.282 1.00 84.62 316 TYR A N 1
ATOM 2351 C CA . TYR A 1 316 ? 5.717 13.154 -22.074 1.00 84.62 316 TYR A CA 1
ATOM 2352 C C . TYR A 1 316 ? 4.371 13.823 -22.387 1.00 84.62 316 TYR A C 1
ATOM 2354 O O . TYR A 1 316 ? 4.314 14.940 -22.907 1.00 84.62 316 TYR A O 1
ATOM 2362 N N . GLY A 1 317 ? 3.272 13.102 -22.149 1.00 77.06 317 GLY A N 1
ATOM 2363 C CA . GLY A 1 317 ? 1.943 13.507 -22.619 1.00 77.06 317 GLY A CA 1
ATOM 2364 C C . GLY A 1 317 ? 1.895 13.593 -24.149 1.00 77.06 317 GLY A C 1
ATOM 2365 O O . GLY A 1 317 ? 2.277 12.650 -24.838 1.00 77.06 317 GLY A O 1
ATOM 2366 N N . SER A 1 318 ? 1.467 14.737 -24.687 1.00 73.88 318 SER A N 1
ATOM 2367 C CA . SER A 1 318 ? 1.394 14.972 -26.139 1.00 73.88 318 SER A CA 1
ATOM 2368 C C . SER A 1 318 ? 2.744 15.303 -26.793 1.00 73.88 318 SER A C 1
ATOM 2370 O O . SER A 1 318 ? 2.780 15.574 -27.992 1.00 73.88 318 SER A O 1
ATOM 2372 N N . PHE A 1 319 ? 3.846 15.329 -26.033 1.00 77.94 319 PHE A N 1
ATOM 2373 C CA . PHE A 1 319 ? 5.159 15.749 -26.524 1.00 77.94 319 PHE A CA 1
ATOM 2374 C C . PHE A 1 319 ? 6.158 14.586 -26.575 1.00 77.94 319 PHE A C 1
ATOM 2376 O O . PHE A 1 319 ? 6.568 14.065 -25.540 1.00 77.94 319 PHE A O 1
ATOM 2383 N N . GLY A 1 320 ? 6.566 14.194 -27.784 1.00 86.25 320 GLY A N 1
ATOM 2384 C CA . GLY A 1 320 ? 7.580 13.163 -28.019 1.00 86.25 320 GLY A CA 1
ATOM 2385 C C . GLY A 1 320 ? 9.004 13.716 -27.991 1.00 86.25 320 GLY A C 1
ATOM 2386 O O . GLY A 1 320 ? 9.301 14.716 -28.642 1.00 86.25 320 GLY A O 1
ATOM 2387 N N . VAL A 1 321 ? 9.894 13.041 -27.268 1.00 89.81 321 VAL A N 1
ATOM 2388 C CA . VAL A 1 321 ? 11.322 13.355 -27.172 1.00 89.81 321 VAL A CA 1
ATOM 2389 C C . VAL A 1 321 ? 12.136 12.176 -27.687 1.00 89.81 321 VAL A C 1
ATOM 2391 O O . VAL A 1 321 ? 11.939 11.034 -27.265 1.00 89.81 321 VAL A O 1
ATOM 2394 N N . THR A 1 322 ? 13.092 12.467 -28.567 1.00 95.31 322 THR A N 1
ATOM 2395 C CA . THR A 1 322 ? 14.117 11.503 -28.966 1.00 95.31 322 THR A CA 1
ATOM 2396 C C . THR A 1 322 ? 15.208 11.448 -27.904 1.00 95.31 322 THR A C 1
ATOM 2398 O O . THR A 1 322 ? 15.822 12.459 -27.566 1.00 95.31 322 THR A O 1
ATOM 2401 N N . VAL A 1 323 ? 15.442 10.252 -27.380 1.00 94.25 323 VAL A N 1
ATOM 2402 C CA . VAL A 1 323 ? 16.479 9.939 -26.400 1.00 94.25 323 VAL A CA 1
ATOM 2403 C C . VAL A 1 323 ? 17.865 10.164 -27.004 1.00 94.25 323 VAL A C 1
ATOM 2405 O O . VAL A 1 323 ? 18.090 9.872 -28.179 1.00 94.25 323 VAL A O 1
ATOM 2408 N N . ASP A 1 324 ? 18.805 10.637 -26.183 1.00 94.31 324 ASP A N 1
ATOM 2409 C CA . ASP A 1 324 ? 20.183 10.921 -26.585 1.00 94.31 324 ASP A CA 1
ATOM 2410 C C . ASP A 1 324 ? 20.808 9.769 -27.395 1.00 94.31 324 ASP A C 1
ATOM 2412 O O . ASP A 1 324 ? 20.806 8.605 -26.979 1.00 94.31 324 ASP A O 1
ATOM 2416 N N . GLY A 1 325 ? 21.337 10.099 -28.577 1.00 95.00 325 GLY A N 1
ATOM 2417 C CA . GLY A 1 325 ? 21.888 9.128 -29.526 1.00 95.00 325 GLY A CA 1
ATOM 2418 C C . GLY A 1 325 ? 23.220 8.503 -29.098 1.00 95.00 325 GLY A C 1
ATOM 2419 O O . GLY A 1 325 ? 23.633 7.502 -29.680 1.00 95.00 325 GLY A O 1
ATOM 2420 N N . THR A 1 326 ? 23.881 9.051 -28.079 1.00 94.94 326 THR A N 1
ATOM 2421 C CA . THR A 1 326 ? 25.190 8.593 -27.596 1.00 94.94 326 THR A CA 1
ATOM 2422 C C . THR A 1 326 ? 25.052 7.742 -26.337 1.00 94.94 326 THR A C 1
ATOM 2424 O O . THR A 1 326 ? 25.641 6.662 -26.250 1.00 94.94 326 THR A O 1
ATOM 2427 N N . TYR A 1 327 ? 24.247 8.187 -25.372 1.00 95.25 327 TYR A N 1
ATOM 2428 C CA . TYR A 1 327 ? 24.197 7.615 -24.025 1.00 95.25 327 TYR A CA 1
ATOM 2429 C C . TYR A 1 327 ? 22.886 6.897 -23.698 1.00 95.25 327 TYR A C 1
ATOM 2431 O O . TYR A 1 327 ? 22.877 6.033 -22.821 1.00 95.25 327 TYR A O 1
ATOM 2439 N N . GLY A 1 328 ? 21.788 7.186 -24.398 1.00 96.50 328 GLY A N 1
ATOM 2440 C CA . GLY A 1 328 ? 20.467 6.699 -24.000 1.00 96.50 328 GLY A CA 1
ATOM 2441 C C . GLY A 1 328 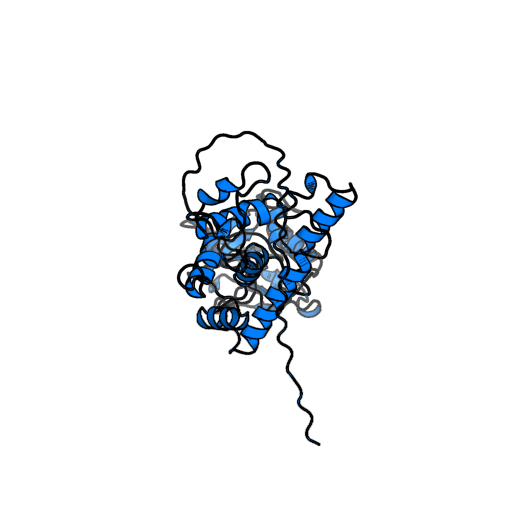? 19.855 7.508 -22.849 1.00 96.50 328 GLY A C 1
ATOM 2442 O O . GLY A 1 328 ? 20.284 8.623 -22.556 1.00 96.50 328 GLY A O 1
ATOM 2443 N N . HIS A 1 329 ? 18.855 6.934 -22.175 1.00 96.75 329 HIS A N 1
ATOM 2444 C CA . HIS A 1 329 ? 18.235 7.514 -20.973 1.00 96.75 329 HIS A CA 1
ATOM 2445 C C . HIS A 1 329 ? 17.877 6.418 -19.972 1.00 96.75 329 HIS A C 1
ATOM 2447 O O . HIS A 1 329 ? 17.708 5.266 -20.360 1.00 96.75 329 HIS A O 1
ATOM 2453 N N . THR A 1 330 ? 17.765 6.765 -18.694 1.00 97.31 330 THR A N 1
ATOM 2454 C CA . THR A 1 330 ? 17.374 5.827 -17.634 1.00 97.31 330 THR A CA 1
ATOM 2455 C C . THR A 1 330 ? 16.483 6.514 -16.610 1.00 97.31 330 THR A C 1
ATOM 2457 O O . THR A 1 330 ? 16.587 7.722 -16.390 1.00 97.31 330 THR A O 1
ATOM 2460 N N . GLY A 1 331 ? 15.633 5.738 -15.953 1.00 95.75 331 GLY A N 1
ATOM 2461 C CA . GLY A 1 331 ? 14.861 6.183 -14.804 1.00 95.75 331 GLY A CA 1
ATOM 2462 C C . GLY A 1 331 ? 14.267 5.007 -14.043 1.00 95.75 331 GLY A C 1
ATOM 2463 O O . GLY A 1 331 ? 14.529 3.845 -14.359 1.00 95.75 331 GLY A O 1
ATOM 2464 N N . VAL A 1 332 ? 13.461 5.319 -13.033 1.00 94.50 332 VAL A N 1
ATOM 2465 C CA . VAL A 1 332 ? 12.806 4.320 -12.183 1.00 94.50 332 VAL A CA 1
ATOM 2466 C C . VAL A 1 332 ? 11.300 4.395 -12.372 1.00 94.50 332 VAL A C 1
ATOM 2468 O O . VAL A 1 332 ? 10.705 5.472 -12.350 1.00 94.50 332 VAL A O 1
ATOM 2471 N N . VAL A 1 333 ? 10.672 3.241 -12.557 1.00 88.94 333 VAL A N 1
ATOM 2472 C CA . VAL A 1 333 ? 9.228 3.113 -12.738 1.00 88.94 333 VAL A CA 1
ATOM 2473 C C . VAL A 1 333 ? 8.541 3.349 -11.402 1.00 88.94 333 VAL A C 1
ATOM 2475 O O . VAL A 1 333 ? 8.629 2.535 -10.493 1.00 88.94 333 VAL A O 1
ATOM 2478 N N . GLY A 1 334 ? 7.832 4.460 -11.279 1.00 73.69 334 GLY A N 1
ATOM 2479 C CA . GLY A 1 334 ? 7.016 4.825 -10.126 1.00 73.69 334 GLY A CA 1
ATOM 2480 C C . GLY A 1 334 ? 5.605 4.244 -10.112 1.00 73.69 334 GLY A C 1
ATOM 2481 O O . GLY A 1 334 ? 4.891 4.414 -9.127 1.00 73.69 334 GLY A O 1
ATOM 2482 N N . GLY A 1 335 ? 5.185 3.634 -11.217 1.00 72.12 335 GLY A N 1
ATOM 2483 C CA . GLY A 1 335 ? 3.839 3.113 -11.428 1.00 72.12 335 GLY A CA 1
ATOM 2484 C C . GLY A 1 335 ? 3.652 2.660 -12.872 1.00 72.12 335 GLY A C 1
ATOM 2485 O O . GLY A 1 335 ? 4.290 3.204 -13.774 1.00 72.12 335 GLY A O 1
ATOM 2486 N N . VAL A 1 336 ? 2.768 1.689 -13.090 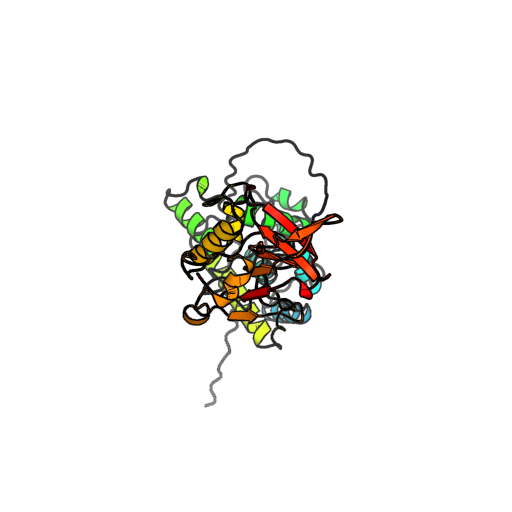1.00 73.81 336 VAL A N 1
ATOM 2487 C CA . VAL A 1 336 ? 2.361 1.222 -14.423 1.00 73.81 336 VAL A CA 1
ATOM 2488 C C . VAL A 1 336 ? 0.851 1.399 -14.540 1.00 73.81 336 VAL A C 1
ATOM 2490 O O . VAL A 1 336 ? 0.100 0.881 -13.713 1.00 73.81 336 VAL A O 1
ATOM 2493 N N . ASN A 1 337 ? 0.415 2.166 -15.534 1.00 72.25 337 ASN A N 1
ATOM 2494 C CA . ASN A 1 337 ? -0.993 2.456 -15.776 1.00 72.25 337 ASN A CA 1
ATOM 2495 C C . ASN A 1 337 ? -1.632 1.362 -16.642 1.00 72.25 337 ASN A C 1
ATOM 2497 O O . ASN A 1 337 ? -0.951 0.630 -17.360 1.00 72.25 337 ASN A O 1
ATOM 2501 N N . ALA A 1 338 ? -2.964 1.270 -16.602 1.00 66.19 338 ALA A N 1
ATOM 2502 C CA . ALA A 1 338 ? -3.719 0.253 -17.340 1.00 66.19 338 ALA A CA 1
ATOM 2503 C C . ALA A 1 338 ? -3.558 0.352 -18.870 1.00 66.19 338 ALA A C 1
ATOM 2505 O O . ALA A 1 338 ? -3.688 -0.650 -19.568 1.00 66.19 338 ALA A O 1
ATOM 2506 N N . ASP A 1 339 ? -3.261 1.546 -19.388 1.00 67.62 339 ASP A N 1
ATOM 2507 C CA . ASP A 1 339 ? -3.020 1.807 -20.812 1.00 67.62 339 ASP A CA 1
ATOM 2508 C C . ASP A 1 339 ? -1.578 1.496 -21.260 1.00 67.62 339 ASP A C 1
ATOM 2510 O O . ASP A 1 339 ? -1.236 1.678 -22.428 1.00 67.62 339 ASP A O 1
ATOM 2514 N N . GLY A 1 340 ? -0.723 1.030 -20.344 1.00 69.44 340 GLY A N 1
ATOM 2515 C CA . GLY A 1 340 ? 0.688 0.758 -20.597 1.00 69.44 340 GLY A CA 1
ATOM 2516 C C . GLY A 1 340 ? 1.589 1.996 -20.553 1.00 69.44 340 GLY A C 1
ATOM 2517 O O . GLY A 1 340 ? 2.790 1.885 -20.778 1.00 69.44 340 GLY A O 1
ATOM 2518 N N . SER A 1 341 ? 1.069 3.186 -20.243 1.00 81.31 341 SER A N 1
ATOM 2519 C CA . SER A 1 341 ? 1.935 4.292 -19.831 1.00 81.31 341 SER A CA 1
ATOM 2520 C C . SER A 1 341 ? 2.521 4.015 -18.443 1.00 81.31 341 SER A C 1
ATOM 2522 O O . SER A 1 341 ? 1.989 3.224 -17.660 1.00 81.31 341 SER A O 1
ATOM 2524 N N . ILE A 1 342 ? 3.638 4.659 -18.120 1.00 82.38 342 ILE A N 1
ATOM 2525 C CA . ILE A 1 342 ? 4.279 4.519 -16.812 1.00 82.38 342 ILE A CA 1
ATOM 2526 C C . ILE A 1 342 ? 4.409 5.872 -16.143 1.00 82.38 342 ILE A C 1
ATOM 2528 O O . ILE A 1 342 ? 4.544 6.897 -16.806 1.00 82.38 342 ILE A O 1
ATOM 2532 N N . VAL A 1 343 ? 4.480 5.863 -14.822 1.00 83.19 343 VAL A N 1
ATOM 2533 C CA . VAL A 1 343 ? 5.024 6.985 -14.069 1.00 83.19 343 VAL A CA 1
ATOM 2534 C C . VAL A 1 343 ? 6.534 6.799 -13.992 1.00 83.19 343 VAL A C 1
ATOM 2536 O O . VAL A 1 343 ? 6.996 5.781 -13.488 1.00 83.19 343 VAL A O 1
ATOM 2539 N N . LEU A 1 344 ? 7.308 7.755 -14.494 1.00 91.31 344 LEU A N 1
ATOM 2540 C CA . LEU A 1 344 ? 8.766 7.699 -14.528 1.00 91.31 344 LEU A CA 1
ATOM 2541 C C . LEU A 1 344 ? 9.358 8.711 -13.546 1.00 91.31 344 LEU A C 1
ATOM 2543 O O . LEU A 1 344 ? 9.038 9.899 -13.618 1.00 91.31 344 LEU A O 1
ATOM 2547 N N . TYR A 1 345 ? 10.235 8.236 -12.662 1.00 92.38 345 TYR A N 1
ATOM 2548 C CA . TYR A 1 345 ? 11.179 9.076 -11.935 1.00 92.38 345 TYR A CA 1
ATOM 2549 C C . TYR A 1 345 ? 12.462 9.202 -12.749 1.00 92.38 345 TYR A C 1
ATOM 2551 O O . TYR A 1 345 ? 13.158 8.210 -12.982 1.00 92.38 345 TYR A O 1
ATOM 2559 N N . ASP A 1 346 ? 12.790 10.418 -13.166 1.00 92.94 346 ASP A N 1
ATOM 2560 C CA . ASP A 1 346 ? 14.018 10.722 -13.893 1.00 92.94 346 ASP A CA 1
ATOM 2561 C C . ASP A 1 346 ? 14.585 12.098 -13.513 1.00 92.94 346 ASP A C 1
ATOM 2563 O O . ASP A 1 346 ? 13.972 12.879 -12.785 1.00 92.94 346 ASP A O 1
ATOM 2567 N N . GLN A 1 347 ? 15.808 12.380 -13.959 1.00 91.06 347 GLN A N 1
ATOM 2568 C CA . GLN A 1 347 ? 16.437 13.697 -13.833 1.00 91.06 347 GLN A CA 1
ATOM 2569 C C . GLN A 1 347 ? 17.367 13.913 -15.038 1.00 91.06 347 GLN A C 1
ATOM 2571 O O . GLN A 1 347 ? 18.133 13.003 -15.339 1.00 91.06 347 GLN A O 1
ATOM 2576 N N . ASN A 1 348 ? 17.304 15.042 -15.767 1.00 82.94 348 ASN A 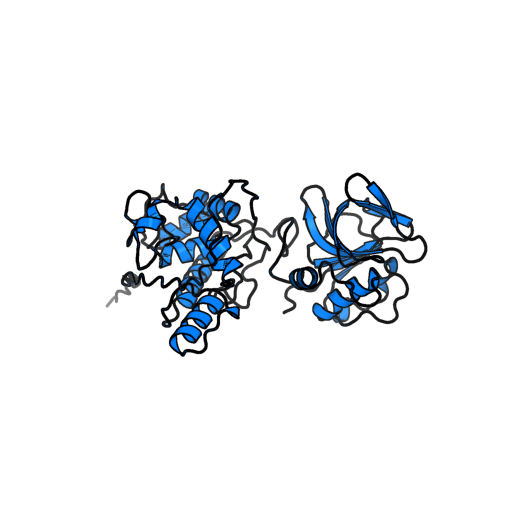N 1
ATOM 2577 C CA . ASN A 1 348 ? 18.236 15.310 -16.886 1.00 82.94 348 ASN A CA 1
ATOM 2578 C C . ASN A 1 348 ? 18.159 16.741 -17.495 1.00 82.94 348 ASN A C 1
ATOM 2580 O O . ASN A 1 348 ? 17.136 17.083 -18.091 1.00 82.94 348 ASN A O 1
ATOM 2584 N N . PRO A 1 349 ? 19.229 17.565 -17.457 1.00 67.50 349 PRO A N 1
ATOM 2585 C CA . PRO A 1 349 ? 19.829 18.099 -16.237 1.00 67.50 349 PRO A CA 1
ATOM 2586 C C . PRO A 1 349 ? 18.802 18.987 -15.518 1.00 67.50 349 PRO A C 1
ATOM 2588 O O . PRO A 1 349 ? 18.750 20.207 -15.674 1.00 67.50 349 PRO A O 1
ATOM 2591 N N . LYS A 1 350 ? 17.927 18.343 -14.756 1.00 79.88 350 LYS A N 1
ATOM 2592 C CA . LYS A 1 350 ? 16.855 18.969 -13.979 1.00 79.88 350 LYS A CA 1
ATOM 2593 C C . LYS A 1 350 ? 16.797 18.271 -12.624 1.00 79.88 350 LYS A C 1
ATOM 2595 O O . LYS A 1 350 ? 17.376 17.194 -12.502 1.00 79.88 350 LYS A O 1
ATOM 2600 N N . PRO A 1 351 ? 16.154 18.856 -11.606 1.00 89.38 351 PRO A N 1
ATOM 2601 C CA . PRO A 1 351 ? 15.848 18.115 -10.391 1.00 89.38 351 PRO A CA 1
ATOM 2602 C C . PRO A 1 351 ? 15.044 16.847 -10.696 1.00 89.38 351 PRO A C 1
ATOM 2604 O O . PRO A 1 351 ? 14.399 16.760 -11.744 1.00 89.38 351 PRO A O 1
ATOM 2607 N N . VAL A 1 352 ? 15.075 15.888 -9.772 1.00 88.19 352 VAL A N 1
ATOM 2608 C CA . VAL A 1 352 ? 14.288 14.656 -9.859 1.00 88.19 352 VAL A CA 1
ATOM 2609 C C . VAL A 1 352 ? 12.826 15.014 -10.077 1.00 88.19 352 VAL A C 1
ATOM 2611 O O . VAL A 1 352 ? 12.227 15.754 -9.293 1.00 88.19 352 VAL A O 1
ATOM 2614 N N . SER A 1 353 ? 12.272 14.495 -11.163 1.00 85.81 353 SER A N 1
ATOM 2615 C CA . SER A 1 353 ? 10.904 14.732 -11.586 1.00 85.81 353 SER A CA 1
ATOM 2616 C C . SER A 1 353 ? 10.140 13.420 -11.629 1.00 85.81 353 SER A C 1
ATOM 2618 O O . SER A 1 353 ? 10.732 12.351 -11.770 1.00 85.81 353 SER A O 1
ATOM 2620 N N . LYS A 1 354 ? 8.819 13.513 -11.494 1.00 86.38 354 LYS A N 1
ATOM 2621 C CA . LYS A 1 354 ? 7.900 12.388 -11.614 1.00 86.38 354 LYS A CA 1
ATOM 2622 C C . LYS A 1 354 ? 6.896 12.729 -12.699 1.00 86.38 354 LYS A C 1
ATOM 2624 O O . LYS A 1 354 ? 6.084 13.632 -12.509 1.00 86.38 354 LYS A O 1
ATOM 2629 N N . THR A 1 355 ? 6.955 12.019 -13.820 1.00 84.06 355 THR A N 1
ATOM 2630 C CA . THR A 1 355 ? 6.110 12.331 -14.978 1.00 84.06 355 THR A CA 1
ATOM 2631 C C . THR A 1 355 ? 5.526 11.069 -15.590 1.00 84.06 355 THR A C 1
ATOM 2633 O O . THR A 1 355 ? 6.213 10.057 -15.703 1.00 84.06 355 THR A O 1
ATOM 2636 N N . THR A 1 356 ? 4.260 11.119 -16.003 1.00 85.62 356 THR A N 1
ATOM 2637 C CA . THR A 1 356 ? 3.652 10.033 -16.778 1.00 85.62 356 THR A CA 1
ATOM 2638 C C . THR A 1 356 ? 4.163 10.074 -18.214 1.00 85.62 356 THR A C 1
ATOM 2640 O O . THR A 1 356 ? 4.049 11.103 -18.885 1.00 85.62 356 THR A O 1
ATOM 2643 N N . VAL A 1 357 ? 4.712 8.957 -18.690 1.00 89.75 357 VAL A N 1
ATOM 2644 C CA . VAL A 1 357 ? 5.276 8.820 -20.033 1.00 89.75 357 VAL A CA 1
ATOM 2645 C C . VAL A 1 357 ? 4.743 7.588 -20.752 1.00 89.75 357 VAL A C 1
ATOM 2647 O O . VAL A 1 357 ? 4.435 6.568 -20.137 1.00 89.75 357 VAL A O 1
ATOM 2650 N N . SER A 1 358 ? 4.682 7.668 -22.077 1.00 90.94 358 SER A N 1
ATOM 2651 C CA . SER A 1 358 ? 4.466 6.515 -22.955 1.00 90.94 358 SER A CA 1
ATOM 2652 C C . SER A 1 358 ? 5.624 6.378 -23.937 1.00 90.94 358 SER A C 1
ATOM 2654 O O . SER A 1 358 ? 6.334 7.338 -24.219 1.00 90.94 358 SER A O 1
ATOM 2656 N N . PHE A 1 359 ? 5.855 5.178 -24.452 1.00 94.06 359 PHE A N 1
ATOM 2657 C CA . PHE A 1 359 ? 6.933 4.910 -25.402 1.00 94.06 359 PHE A CA 1
ATOM 2658 C C . PHE A 1 359 ? 6.637 3.620 -26.164 1.00 94.06 359 PHE A C 1
ATOM 2660 O O . PHE A 1 359 ? 5.981 2.721 -25.632 1.00 94.06 359 PHE A O 1
ATOM 2667 N N . PRO A 1 360 ? 7.137 3.471 -27.399 1.00 92.50 360 PRO A N 1
ATOM 2668 C CA . PRO A 1 360 ? 7.096 2.182 -28.062 1.00 92.50 360 PRO A CA 1
ATOM 2669 C C . PRO A 1 360 ? 8.121 1.247 -27.410 1.00 92.50 360 PRO A C 1
ATOM 2671 O O . PRO A 1 360 ? 9.266 1.638 -27.181 1.00 92.50 360 PRO A O 1
ATOM 2674 N N . MET A 1 361 ? 7.750 -0.015 -27.167 1.00 89.38 361 MET A N 1
ATOM 2675 C CA . MET A 1 361 ? 8.649 -1.010 -26.553 1.00 89.38 361 MET A CA 1
ATOM 2676 C C . MET A 1 361 ? 9.964 -1.199 -27.322 1.00 89.38 361 MET A C 1
ATOM 2678 O O . MET A 1 361 ? 10.989 -1.519 -26.727 1.00 89.38 361 MET A O 1
ATOM 2682 N N . SER A 1 362 ? 9.975 -0.922 -28.630 1.00 93.06 362 SER A N 1
ATOM 2683 C CA . SER A 1 362 ? 11.195 -0.906 -29.443 1.00 93.06 362 SER A CA 1
ATOM 2684 C C . SER A 1 362 ? 12.262 0.069 -28.932 1.00 93.06 362 SER A C 1
ATOM 2686 O O . SER A 1 362 ? 13.440 -0.163 -29.202 1.00 93.06 362 SER A O 1
ATOM 2688 N N . SER A 1 363 ? 11.875 1.099 -28.169 1.00 95.88 363 SER A N 1
ATOM 2689 C CA . SER A 1 363 ? 12.761 2.101 -27.561 1.00 95.88 363 SER A CA 1
ATOM 2690 C C . SER A 1 363 ? 13.396 1.657 -26.246 1.00 95.88 363 SER A C 1
ATOM 2692 O O . SER A 1 363 ? 14.263 2.361 -25.739 1.00 95.88 363 SER A O 1
ATOM 2694 N N . VAL A 1 364 ? 13.010 0.512 -25.681 1.00 96.88 364 VAL A N 1
ATOM 2695 C CA . VAL A 1 364 ? 13.527 0.039 -24.389 1.00 96.88 364 VAL A CA 1
ATOM 2696 C C . VAL A 1 364 ? 14.717 -0.892 -24.610 1.00 96.88 364 VAL A C 1
ATOM 2698 O O . VAL A 1 364 ? 14.619 -1.885 -25.327 1.00 96.88 364 VAL A O 1
ATOM 2701 N N . ALA A 1 365 ? 15.863 -0.564 -24.014 1.00 97.12 365 ALA A N 1
ATOM 2702 C CA . ALA A 1 365 ? 17.085 -1.364 -24.077 1.00 97.12 365 ALA A CA 1
ATOM 2703 C C . ALA A 1 365 ? 17.052 -2.508 -23.059 1.00 97.12 365 ALA A C 1
ATOM 2705 O O . ALA A 1 365 ? 17.379 -3.651 -23.384 1.00 97.12 365 ALA A O 1
ATOM 2706 N N . SER A 1 366 ? 16.648 -2.204 -21.826 1.00 96.88 366 SER A N 1
ATOM 2707 C CA . SER A 1 366 ? 16.482 -3.194 -20.764 1.00 96.88 366 SER A CA 1
ATOM 2708 C C . SER A 1 366 ? 15.546 -2.704 -19.663 1.00 96.88 366 SER A C 1
ATOM 2710 O O . SER A 1 366 ? 15.356 -1.502 -19.480 1.00 96.88 366 SER A O 1
ATOM 2712 N N . ILE A 1 367 ? 14.979 -3.662 -18.935 1.00 95.25 367 ILE A N 1
ATOM 2713 C CA . ILE A 1 367 ? 14.240 -3.470 -17.685 1.00 95.25 367 ILE A CA 1
ATOM 2714 C C . ILE A 1 367 ? 14.966 -4.280 -16.613 1.00 95.25 367 ILE A C 1
ATOM 2716 O O . ILE A 1 367 ? 15.381 -5.409 -16.878 1.00 95.25 367 ILE A O 1
ATOM 2720 N N . ILE A 1 368 ? 15.137 -3.719 -15.422 1.00 94.25 368 ILE A N 1
ATOM 2721 C CA . ILE A 1 368 ? 15.844 -4.366 -14.318 1.00 94.25 368 ILE A CA 1
ATOM 2722 C C . ILE A 1 368 ? 14.911 -4.396 -13.110 1.00 94.25 368 ILE A C 1
ATOM 2724 O O . ILE A 1 368 ? 14.583 -3.351 -12.550 1.00 94.25 368 ILE A O 1
ATOM 2728 N N . HIS A 1 369 ? 14.501 -5.598 -12.720 1.00 87.62 369 HIS A N 1
ATOM 2729 C CA . HIS A 1 369 ? 13.631 -5.836 -11.579 1.00 87.62 369 HIS A CA 1
ATOM 2730 C C . HIS A 1 369 ? 14.451 -5.921 -10.288 1.00 87.62 369 HIS A C 1
ATOM 2732 O O . HIS A 1 369 ? 15.373 -6.750 -10.217 1.00 87.62 369 HIS A O 1
ATOM 2738 N N . PRO A 1 370 ? 14.114 -5.134 -9.253 1.00 80.38 370 PRO A N 1
ATOM 2739 C CA . PRO A 1 370 ? 14.676 -5.333 -7.928 1.00 80.38 370 PRO A CA 1
ATOM 2740 C C . PRO A 1 370 ? 14.207 -6.670 -7.323 1.00 80.38 370 PRO A C 1
ATOM 2742 O O . PRO A 1 370 ? 13.121 -7.160 -7.654 1.00 80.38 370 PRO A O 1
ATOM 2745 N N . PRO A 1 371 ? 15.000 -7.281 -6.428 1.00 71.38 371 PRO A N 1
ATOM 2746 C CA . PRO A 1 371 ? 14.590 -8.470 -5.690 1.00 71.38 371 PRO A CA 1
ATOM 2747 C C . PRO A 1 371 ? 13.364 -8.174 -4.815 1.00 71.38 371 PRO A C 1
ATOM 2749 O O . PRO A 1 371 ? 13.239 -7.100 -4.225 1.00 71.38 371 PRO A O 1
ATOM 2752 N N . ALA A 1 372 ? 12.462 -9.148 -4.693 1.00 51.50 372 ALA A N 1
ATOM 2753 C CA . ALA A 1 372 ? 11.313 -9.036 -3.801 1.00 51.50 372 ALA A CA 1
ATOM 2754 C C . ALA A 1 372 ? 11.785 -8.953 -2.335 1.00 51.50 372 ALA A C 1
ATOM 2756 O O . ALA A 1 372 ? 12.416 -9.885 -1.839 1.00 51.50 372 ALA A O 1
ATOM 2757 N N . GLY A 1 373 ? 11.470 -7.854 -1.640 1.00 45.78 373 GLY A N 1
ATOM 2758 C CA . GLY A 1 373 ? 11.679 -7.732 -0.190 1.00 45.78 373 GLY A CA 1
ATOM 2759 C C . GLY A 1 373 ? 12.999 -7.102 0.272 1.00 45.78 373 GLY A C 1
ATOM 2760 O O . GLY A 1 373 ? 13.501 -7.465 1.336 1.00 45.78 373 GLY A O 1
ATOM 2761 N N . THR A 1 374 ? 13.583 -6.159 -0.471 1.00 34.25 374 THR A N 1
ATOM 2762 C CA . THR A 1 374 ? 14.671 -5.334 0.085 1.00 34.25 374 THR A CA 1
ATOM 2763 C C . THR A 1 374 ? 14.131 -4.355 1.124 1.00 34.25 374 THR A C 1
ATOM 2765 O O . THR A 1 374 ? 13.226 -3.576 0.835 1.00 34.25 374 THR A O 1
ATOM 2768 N N . LYS A 1 375 ? 14.697 -4.505 2.323 1.00 32.22 375 LYS A N 1
ATOM 2769 C CA . LYS A 1 375 ? 14.322 -3.948 3.627 1.00 32.22 375 LYS A CA 1
ATOM 2770 C C . LYS A 1 375 ? 14.140 -2.439 3.683 1.00 32.22 375 LYS A C 1
ATOM 2772 O O . LYS A 1 375 ? 14.914 -1.730 3.005 1.00 32.22 375 LYS A O 1
#

Foldseek 3Di:
DDDDDDPDDPPPPDDQPPPFAWPDPDDDDDDDPPDPQPFDAQFWEDQQALDPAQQPGQQLYEHPFDAQVLFQVLLVVPVQPEDCVQDGSVVLVVLCRRQSTYSLLVVLQLCNNANVQPHDPSVDAQAESNQALCHPVHRCRSSVDRPSRRSNNCRVAVCPQQVVRGLNLLLVQLVCVVVVNDDCVSGIRRHNDNPSSSVSSRVSSRSSQVSCVVVVHGDAPPLGIGTAADDDDRPLCNQLVVQFQHQADPQAQLRQVQSSCCVLPNHGDPDDDAQLCSLPSDPCVVQPKDKDFLDPDPSDHAFKKWWWAQQFWKAQDPRIDGAHNPHGGIFGFHGADPVRWTFTFGGHNGGTHTTTIDGDSNGTGMIMGRHPNRD

Secondary structure (DSSP, 8-state):
------------------------------------------SEEESS-SSSSSSS--TTEEETT--HHHHHHHHHHT-----TTTS-HHHHHHHHHHH---HHHHHHHHHHHHTTTTSGGGGSTT--TT-TT-BTTBGGGGGGS-HHHHHHHIIIIIIIITT--SHHHHHHHHHHHHTT---GGG---S----SSHHHHHHHHHHHHHHHHHHTT--PPPTT-SEE-SS---SSSTHHHHTTTTS--TTSSHHHHHHHHHHHTTS----S---GGGHHHHS-GGGGT-EEEES-SS----TT-EEEEPTT-EEEETTEEEEPPTTT-EEEEEEEE-TTS-EEEEE-SSSS-EEEEEE--GGGEEEEEEPPTT--

Sequence (375 aa):
MKKYLLIGGLTLFMPVILFVTILFTISKNNDSASADAQTQTGGYYVKHWSGADAYTHNLLCQRYGITADQLDGFLATTGISYDKNRINGAKLLEWQKASGLDVRAIVAIAQMESSYGTAGVATQKGANMFGYGAFDNDPNNASNFNDEKAVVGLTTQTIIANKNETFKDQDDKAKALANGSWNPSMGGVYFTATNGTGQKRADVMTALDKWIDDHGGTPDPPCGYGAIGGVVGGGAIGILDQVAGQRIGSGQCYALTSYYAEKMGFGALSGGIAAADIGKDYNWAAKGWQVITDPKAMKMKTGDIINFKRGGLINYGSFGVTVDGTYGHTGVVGGVNADGSIVLYDQNPKPVSKTTVSFPMSSVASIIHPPAGTK

Organism: NCBI:txid2709158